Protein AF-A0A1B6E586-F1 (afdb_monomer_lite)

Organism: NCBI:txid38151

Radius of gyration: 20.53 Å; chains: 1; bounding box: 43×57×58 Å

Sequence (237 aa):
MANEKVLSKTLNDVYNQTIALDKKCTKDLVQEYLKVVSEVMDQLKQTNKLFQNIYSGIFFTGSYYDGLRVSEATEFDLDVILKLPVNVDKLKIITQKVYPGYVKINLADEIKWLRQHPRWTEIYREIDYWITPEGYLSEGKLNQWFESILNKSLEKRSQDGFQAKVKLSKSGPAITLKLLSLSPKIDIDLVPVFQFQHPLWPNLPVRQYNNEPKKTWFIVPKKKNDQSRIFWRLAFP

Structure (mmCIF, N/CA/C/O backbone):
data_AF-A0A1B6E586-F1
#
_entry.id   AF-A0A1B6E586-F1
#
loop_
_atom_site.group_PDB
_atom_site.id
_atom_site.type_symbol
_atom_site.label_atom_id
_atom_site.label_alt_id
_atom_site.label_comp_id
_atom_site.label_asym_id
_atom_site.label_entity_id
_atom_site.label_seq_id
_atom_site.pdbx_PDB_ins_code
_atom_site.Cartn_x
_atom_site.Cartn_y
_atom_site.Cartn_z
_atom_site.occupancy
_atom_site.B_iso_or_equiv
_atom_site.auth_seq_id
_atom_site.auth_comp_id
_atom_site.auth_asym_id
_atom_site.auth_atom_id
_atom_site.pdbx_PDB_model_num
ATOM 1 N N . MET A 1 1 ? -8.024 -35.227 30.314 1.00 57.47 1 MET A N 1
ATOM 2 C CA . MET A 1 1 ? -9.412 -34.854 29.952 1.00 57.47 1 MET A CA 1
ATOM 3 C C . MET A 1 1 ? -10.082 -33.917 30.963 1.00 57.47 1 MET A C 1
ATOM 5 O O . MET A 1 1 ? -10.508 -32.850 30.546 1.00 57.47 1 MET A O 1
ATOM 9 N N . ALA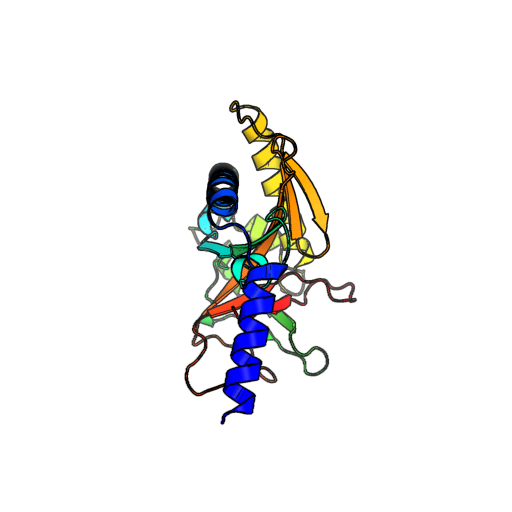 A 1 2 ? -10.167 -34.233 32.266 1.00 59.22 2 ALA A N 1
ATOM 10 C CA . ALA A 1 2 ? -10.803 -33.331 33.249 1.00 59.22 2 ALA A CA 1
ATOM 11 C C . ALA A 1 2 ? -10.059 -31.986 33.429 1.00 59.22 2 ALA A C 1
ATOM 13 O O . ALA A 1 2 ? -10.678 -30.931 33.347 1.00 59.22 2 ALA A O 1
ATOM 14 N N . ASN A 1 3 ? -8.727 -32.014 33.563 1.00 67.50 3 ASN A N 1
ATOM 15 C CA . ASN A 1 3 ? -7.906 -30.802 33.737 1.00 67.50 3 ASN A CA 1
ATOM 16 C C . ASN A 1 3 ? -7.893 -29.874 32.514 1.00 67.50 3 ASN A C 1
ATOM 18 O O . ASN A 1 3 ? -7.775 -28.665 32.661 1.00 67.50 3 ASN A O 1
ATOM 22 N N . GLU A 1 4 ? -8.055 -30.426 31.314 1.00 74.00 4 GLU A N 1
ATOM 23 C CA . GLU A 1 4 ? -8.090 -29.662 30.063 1.00 74.00 4 GLU A CA 1
ATOM 24 C C . GLU A 1 4 ? -9.405 -28.886 29.929 1.00 74.00 4 GLU A C 1
ATOM 26 O O . GLU A 1 4 ? -9.394 -27.694 29.648 1.00 74.00 4 GLU A O 1
ATOM 31 N N . LYS A 1 5 ? -10.539 -29.520 30.266 1.00 76.81 5 LYS A N 1
ATOM 32 C CA . LYS A 1 5 ? -11.840 -28.837 30.338 1.00 76.81 5 LYS A CA 1
ATOM 33 C C . LYS A 1 5 ? -11.860 -27.726 31.384 1.00 76.81 5 LYS A C 1
ATOM 35 O O . LYS A 1 5 ? -12.439 -26.672 31.132 1.00 76.81 5 LYS A O 1
ATOM 40 N N . VAL A 1 6 ? -11.246 -27.959 32.545 1.00 85.00 6 VAL A N 1
ATOM 41 C CA . VAL A 1 6 ? -11.143 -26.948 33.607 1.00 85.00 6 VAL A CA 1
ATOM 42 C C . VAL A 1 6 ? -10.279 -25.779 33.141 1.00 85.00 6 VAL A C 1
ATOM 44 O O . VAL A 1 6 ? -10.714 -24.639 33.251 1.00 85.00 6 VAL A O 1
ATOM 47 N N . LEU A 1 7 ? -9.116 -26.044 32.540 1.00 78.62 7 LEU A N 1
ATOM 48 C CA . LEU A 1 7 ? -8.237 -25.002 32.012 1.00 78.62 7 LEU A CA 1
ATOM 49 C C . LEU A 1 7 ? -8.914 -24.178 30.907 1.00 78.62 7 LEU A C 1
ATOM 51 O O . LEU A 1 7 ? -8.905 -22.953 30.982 1.00 78.62 7 LEU A O 1
ATOM 55 N N . SER A 1 8 ? -9.539 -24.820 29.915 1.00 82.69 8 SER A N 1
ATOM 56 C CA . SER A 1 8 ? -10.247 -24.113 28.839 1.00 82.69 8 SER A CA 1
ATOM 57 C C . SER A 1 8 ? -11.384 -23.246 29.370 1.00 82.69 8 SER A C 1
ATOM 59 O O . SER A 1 8 ? -11.581 -22.134 28.888 1.00 82.69 8 SER A O 1
ATOM 61 N N . LYS A 1 9 ? -12.118 -23.728 30.379 1.00 86.44 9 LYS A N 1
ATOM 62 C CA . LYS A 1 9 ? -13.178 -22.948 31.018 1.00 86.44 9 LYS A CA 1
ATOM 63 C C . LYS A 1 9 ? -12.605 -21.733 31.747 1.00 86.44 9 LYS A C 1
ATOM 65 O O . LYS A 1 9 ? -13.053 -20.624 31.492 1.00 86.44 9 LYS A O 1
ATOM 70 N N . THR A 1 10 ? -11.579 -21.924 32.574 1.00 85.06 10 THR A N 1
ATOM 71 C CA . THR A 1 10 ? -10.929 -20.830 33.308 1.00 85.06 10 THR A CA 1
ATOM 72 C C . THR A 1 10 ? -10.347 -19.779 32.364 1.00 85.06 10 THR A C 1
ATOM 74 O O . THR A 1 10 ? -10.519 -18.588 32.599 1.00 85.06 10 THR A O 1
ATOM 77 N N . LEU A 1 11 ? -9.701 -20.192 31.269 1.00 81.44 11 LEU A N 1
ATOM 78 C CA . LEU A 1 11 ? -9.167 -19.265 30.266 1.00 81.44 11 LEU A CA 1
ATOM 79 C C . LEU A 1 11 ? -10.276 -18.489 29.545 1.00 81.44 11 LEU A C 1
ATOM 81 O O . LEU A 1 11 ? -10.125 -17.290 29.328 1.00 81.44 11 LEU A O 1
ATOM 85 N N . ASN A 1 12 ? -11.400 -19.137 29.224 1.00 80.31 12 ASN A N 1
ATOM 86 C CA . ASN A 1 12 ? -12.559 -18.461 28.638 1.00 80.31 12 ASN A CA 1
ATOM 87 C C . ASN A 1 12 ? -13.220 -17.482 29.612 1.00 80.31 12 ASN A C 1
ATOM 89 O O . ASN A 1 12 ? -13.648 -16.408 29.198 1.00 80.31 12 ASN A O 1
ATOM 93 N N . ASP A 1 13 ? -13.308 -17.831 30.893 1.00 81.00 13 ASP A N 1
ATOM 94 C CA . ASP A 1 13 ? -13.893 -16.961 31.911 1.00 81.00 13 ASP A CA 1
ATOM 95 C C . ASP A 1 13 ? -13.014 -15.720 32.124 1.00 81.00 13 ASP A C 1
ATOM 97 O O . ASP A 1 13 ? -13.528 -14.603 32.118 1.00 81.00 13 ASP A O 1
ATOM 101 N N . VAL A 1 14 ? -11.686 -15.891 32.192 1.00 77.56 14 VAL A N 1
ATOM 102 C CA . VAL A 1 14 ? -10.732 -14.770 32.210 1.00 77.56 14 VAL A CA 1
ATOM 103 C C . VAL A 1 14 ? -10.875 -13.929 30.943 1.00 77.56 14 VAL A C 1
ATOM 105 O O . VAL A 1 14 ? -11.030 -12.719 31.049 1.00 77.56 14 VAL A O 1
ATOM 108 N N . TYR A 1 15 ? -10.912 -14.546 29.758 1.00 73.81 15 TYR A N 1
ATOM 109 C CA . TYR A 1 15 ? -11.106 -13.827 28.497 1.00 73.81 15 TYR A CA 1
ATOM 110 C C . TYR A 1 15 ? -12.385 -12.982 28.512 1.00 73.81 15 TYR A C 1
ATOM 112 O O . TYR A 1 15 ? -12.346 -11.794 28.212 1.00 73.81 15 TYR A O 1
ATOM 120 N N . ASN A 1 16 ? -13.520 -13.547 28.919 1.00 70.81 16 ASN A N 1
ATOM 121 C CA . ASN A 1 16 ? -14.787 -12.817 28.924 1.00 70.81 16 ASN A CA 1
ATOM 122 C C . ASN A 1 16 ? -14.848 -11.706 29.982 1.00 70.81 16 ASN A C 1
ATOM 124 O O . ASN A 1 16 ? -15.552 -10.723 29.776 1.00 70.81 16 ASN A O 1
ATOM 128 N N . GLN A 1 17 ? -14.143 -11.860 31.105 1.00 69.44 17 GLN A N 1
ATOM 129 C CA . GLN A 1 17 ? -14.162 -10.892 32.205 1.00 69.44 17 GLN A CA 1
ATOM 130 C C . GLN A 1 17 ? -13.143 -9.765 32.042 1.00 69.44 17 GLN A C 1
ATOM 132 O O . GLN A 1 17 ? -13.375 -8.670 32.548 1.00 69.44 17 GLN A O 1
ATOM 137 N N . THR A 1 18 ? -12.008 -10.027 31.389 1.00 59.09 18 THR A N 1
ATOM 138 C CA . THR A 1 18 ? -10.880 -9.082 31.346 1.00 59.09 18 THR A CA 1
ATOM 139 C C . THR A 1 18 ? -10.467 -8.668 29.940 1.00 59.09 18 THR A C 1
ATOM 141 O O . THR A 1 18 ? -9.789 -7.654 29.803 1.00 59.09 18 THR A O 1
ATOM 144 N N . ILE A 1 19 ? -10.860 -9.424 28.906 1.00 58.59 19 ILE A N 1
ATOM 145 C CA . ILE A 1 19 ? -10.416 -9.213 27.519 1.00 58.59 19 ILE A CA 1
ATOM 146 C C . ILE A 1 19 ? -11.569 -8.834 26.585 1.00 58.59 19 ILE A C 1
ATOM 148 O O . ILE A 1 19 ? -11.389 -7.997 25.704 1.00 58.59 19 ILE A O 1
ATOM 152 N N . ALA A 1 20 ? -12.746 -9.436 26.748 1.00 61.53 20 ALA A N 1
ATOM 153 C CA . ALA A 1 20 ? -13.855 -9.246 25.826 1.00 61.53 20 ALA A CA 1
ATOM 154 C C . ALA A 1 20 ? -14.416 -7.816 25.894 1.00 61.53 20 ALA A C 1
ATOM 156 O O . ALA A 1 20 ? -14.869 -7.348 26.936 1.00 61.53 20 ALA A O 1
ATOM 157 N N . LEU A 1 21 ? -14.427 -7.139 24.745 1.00 61.06 21 LEU A N 1
ATOM 158 C CA . LEU A 1 21 ? -14.984 -5.795 24.607 1.00 61.06 21 LEU A CA 1
ATOM 159 C C . LEU A 1 21 ? -16.518 -5.804 24.670 1.00 61.06 21 LEU A C 1
ATOM 161 O O . LEU A 1 21 ? -17.169 -6.739 24.188 1.00 61.06 21 LEU A O 1
ATOM 165 N N . ASP A 1 22 ? -17.108 -4.72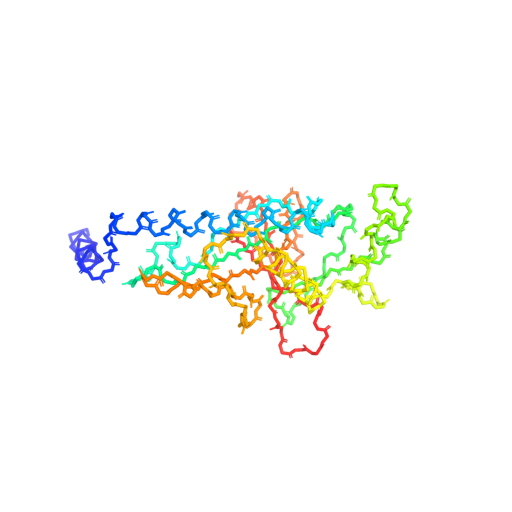2 25.194 1.00 61.66 22 ASP A N 1
ATOM 166 C CA . ASP A 1 22 ? -18.553 -4.489 25.107 1.00 61.66 22 ASP A CA 1
ATOM 167 C C . ASP A 1 22 ? -18.970 -4.403 23.631 1.00 61.66 22 ASP A C 1
ATOM 169 O O . ASP A 1 22 ? -18.648 -3.455 22.904 1.00 61.66 22 ASP A O 1
ATOM 173 N N . LYS A 1 23 ? -19.718 -5.418 23.191 1.00 59.38 23 LYS A N 1
ATOM 174 C CA . LYS A 1 23 ? -20.119 -5.622 21.797 1.00 59.38 23 LYS A CA 1
ATOM 175 C C . LYS A 1 23 ? -20.976 -4.487 21.235 1.00 59.38 23 LYS A C 1
ATOM 177 O O . LYS A 1 23 ? -20.985 -4.311 20.018 1.00 59.38 23 LYS A O 1
ATOM 182 N N . LYS A 1 24 ? -21.714 -3.742 22.068 1.00 57.22 24 LYS A N 1
ATOM 183 C CA . LYS A 1 24 ? -22.625 -2.691 21.587 1.00 57.22 24 LYS A CA 1
ATOM 184 C C . LYS A 1 24 ? -21.882 -1.385 21.317 1.00 57.22 24 LYS A C 1
ATOM 186 O O . LYS A 1 24 ? -21.947 -0.890 20.198 1.00 57.22 24 LYS A O 1
ATOM 191 N N . CYS A 1 25 ? -21.119 -0.890 22.292 1.00 56.75 25 CYS A N 1
ATOM 192 C CA . CYS A 1 25 ? -20.334 0.347 22.160 1.00 56.75 25 CYS A CA 1
ATOM 193 C C . CYS A 1 25 ? -19.291 0.242 21.028 1.00 56.75 25 CYS A C 1
ATOM 195 O O . CYS A 1 25 ? -19.071 1.167 20.251 1.00 56.75 25 CYS A O 1
ATOM 197 N N . THR A 1 26 ? -18.725 -0.955 20.869 1.00 64.25 26 THR A N 1
ATOM 198 C CA . THR A 1 26 ? -17.756 -1.279 19.821 1.00 64.25 26 THR A CA 1
ATOM 199 C C . THR A 1 26 ? -18.350 -1.190 18.408 1.00 64.25 26 THR A C 1
ATOM 201 O O . THR A 1 26 ? -17.663 -0.795 17.470 1.00 64.25 26 THR A O 1
ATOM 204 N N . LYS A 1 27 ? -19.628 -1.541 18.229 1.00 66.50 27 LYS A N 1
ATOM 205 C CA . LYS A 1 27 ? -20.257 -1.609 16.903 1.00 66.50 27 LYS A CA 1
ATOM 206 C C . LYS A 1 27 ? -20.483 -0.227 16.292 1.00 66.50 27 LYS A C 1
ATOM 208 O O . LYS A 1 27 ? -20.206 -0.048 15.108 1.00 66.50 27 LYS A O 1
ATOM 213 N N . ASP A 1 28 ? -20.957 0.726 17.087 1.00 68.56 28 ASP A N 1
ATOM 214 C CA . ASP A 1 28 ? -21.261 2.080 16.609 1.00 68.56 28 ASP A CA 1
ATOM 215 C C . ASP A 1 28 ? -19.967 2.821 16.227 1.00 68.56 28 ASP A C 1
ATOM 217 O O . ASP A 1 28 ? -19.881 3.418 15.153 1.00 68.56 28 ASP A O 1
ATOM 221 N N . LEU A 1 29 ? -18.913 2.665 17.038 1.00 71.00 29 LEU A N 1
ATOM 222 C CA . LEU A 1 29 ? -17.588 3.229 16.766 1.00 71.00 29 LEU A CA 1
ATOM 223 C C . LEU A 1 29 ? -16.964 2.658 15.481 1.00 71.00 29 LEU A C 1
ATOM 225 O O . LEU A 1 29 ? -16.425 3.402 14.664 1.00 71.00 29 LEU A O 1
ATOM 229 N N . VAL A 1 30 ? -17.078 1.340 15.265 1.00 73.75 30 VAL A N 1
ATOM 230 C CA . VAL A 1 30 ? -16.619 0.689 14.026 1.00 73.75 30 VAL A CA 1
ATOM 231 C C . VAL A 1 30 ? -17.379 1.209 12.813 1.00 73.75 30 VAL A C 1
ATOM 233 O O . VAL A 1 30 ? -16.772 1.440 11.772 1.00 73.75 30 VAL A O 1
ATOM 236 N N . GLN A 1 31 ? -18.695 1.405 12.912 1.00 75.06 31 GLN A N 1
ATOM 237 C CA . GLN A 1 31 ? -19.483 1.929 11.794 1.00 75.06 31 GLN A CA 1
ATOM 238 C C . GLN A 1 31 ? -19.062 3.350 11.413 1.00 75.06 31 GLN A C 1
ATOM 240 O O . GLN A 1 31 ? -18.892 3.642 10.227 1.00 75.06 31 GLN A O 1
ATOM 245 N N . GLU A 1 32 ? -18.858 4.217 12.403 1.00 74.38 32 GLU A N 1
ATOM 246 C CA . GLU A 1 32 ? -18.384 5.580 12.175 1.00 74.38 32 GLU A CA 1
ATOM 247 C C . GLU A 1 32 ? -16.988 5.590 11.541 1.00 74.38 32 GLU A C 1
ATOM 249 O O . GLU A 1 32 ? -16.750 6.269 10.541 1.00 74.38 32 GLU A O 1
ATOM 254 N N . TYR A 1 33 ? -16.088 4.752 12.048 1.00 78.75 33 TYR A N 1
ATOM 255 C CA . TYR A 1 33 ? -14.768 4.541 11.472 1.00 78.75 33 TYR A CA 1
ATOM 256 C C . TYR A 1 33 ? -14.831 4.072 10.005 1.00 78.75 33 TYR A C 1
ATOM 258 O O . TYR A 1 33 ? -14.183 4.665 9.138 1.00 78.75 33 TYR A O 1
ATOM 266 N N . LEU A 1 34 ? -15.638 3.050 9.698 1.00 80.12 34 LEU A N 1
ATOM 267 C CA . LEU A 1 34 ? -15.772 2.510 8.341 1.00 80.12 34 LEU A CA 1
ATOM 268 C C . LEU A 1 34 ? -16.291 3.569 7.368 1.00 80.12 34 LEU A C 1
ATOM 270 O O . LEU A 1 34 ? -15.852 3.618 6.217 1.00 80.12 34 LEU A O 1
ATOM 274 N N . LYS A 1 35 ? -17.178 4.451 7.840 1.00 82.31 35 LYS A N 1
ATOM 275 C CA . LYS A 1 35 ? -17.653 5.598 7.068 1.00 82.31 35 LYS A CA 1
ATOM 276 C C . LYS A 1 35 ? -16.508 6.558 6.744 1.00 82.31 35 LYS A C 1
ATOM 278 O O . LYS A 1 35 ? -16.318 6.889 5.575 1.00 82.31 35 LYS A O 1
ATOM 283 N N . VAL A 1 36 ? -15.704 6.948 7.739 1.00 81.88 36 VAL A N 1
ATOM 284 C CA . VAL A 1 36 ? -14.551 7.840 7.521 1.00 81.88 36 VAL A CA 1
ATOM 285 C C . VAL A 1 36 ? -13.559 7.229 6.533 1.00 81.88 36 VAL A C 1
ATOM 287 O O . VAL A 1 36 ? -13.082 7.924 5.637 1.00 81.88 36 VAL A O 1
ATOM 290 N N . VAL A 1 37 ? -13.262 5.938 6.677 1.00 86.50 37 VAL A N 1
ATOM 291 C CA . VAL A 1 37 ? -12.371 5.206 5.773 1.00 86.50 37 VAL A CA 1
ATOM 292 C C . VAL A 1 37 ? -12.924 5.195 4.349 1.00 86.50 37 VAL A C 1
ATOM 294 O O . VAL A 1 37 ? -12.189 5.526 3.420 1.00 86.50 37 VAL A O 1
ATOM 297 N N . SER A 1 38 ? -14.208 4.865 4.169 1.00 87.81 38 SER A N 1
ATOM 298 C CA . SER A 1 38 ? -14.852 4.851 2.850 1.00 87.81 38 SER A CA 1
ATOM 299 C C . SER A 1 38 ? -14.741 6.207 2.163 1.00 87.81 38 SER A C 1
ATOM 301 O O . SER A 1 38 ? -14.289 6.286 1.025 1.00 87.81 38 SER A O 1
ATOM 303 N N . GLU A 1 39 ? -15.074 7.282 2.872 1.00 86.75 39 GLU A N 1
ATOM 304 C CA . GLU A 1 39 ? -15.012 8.639 2.334 1.00 86.75 39 GLU A CA 1
ATOM 305 C C . GLU A 1 39 ? -13.583 9.068 1.979 1.00 86.75 39 GLU A C 1
ATOM 307 O O . GLU A 1 39 ? -13.374 9.708 0.949 1.00 86.75 39 GLU A O 1
ATOM 312 N N . VAL A 1 40 ? -12.579 8.701 2.788 1.00 88.31 40 VAL A N 1
ATOM 313 C CA . VAL A 1 40 ? -11.168 8.960 2.453 1.00 88.31 40 VAL A CA 1
ATOM 314 C C . VAL A 1 40 ? -10.773 8.217 1.178 1.00 88.31 40 VAL A C 1
ATOM 316 O O . VAL A 1 40 ? -10.152 8.813 0.298 1.00 88.31 40 VAL A O 1
ATOM 319 N N . MET A 1 41 ? -11.153 6.944 1.039 1.00 93.19 41 MET A N 1
ATOM 320 C CA . MET A 1 41 ? -10.861 6.176 -0.175 1.00 93.19 41 MET A CA 1
ATOM 321 C C . MET A 1 41 ? -11.576 6.737 -1.400 1.00 93.19 41 MET A C 1
ATOM 323 O O . MET A 1 41 ? -10.988 6.785 -2.480 1.00 93.19 41 MET A O 1
ATOM 327 N N . ASP A 1 42 ? -12.823 7.176 -1.261 1.00 91.62 42 ASP A N 1
ATOM 328 C CA . ASP A 1 42 ? -13.575 7.763 -2.366 1.00 91.62 42 ASP A CA 1
ATOM 329 C C . ASP A 1 42 ? -12.979 9.105 -2.790 1.00 91.62 42 ASP A C 1
ATOM 331 O O . ASP A 1 42 ? -12.786 9.336 -3.986 1.00 91.62 42 ASP A O 1
ATOM 335 N N . GLN A 1 43 ? -12.546 9.930 -1.836 1.00 90.19 43 GLN A N 1
ATOM 336 C CA . GLN A 1 43 ? -11.820 11.157 -2.141 1.00 90.19 43 GLN A CA 1
ATOM 337 C C . G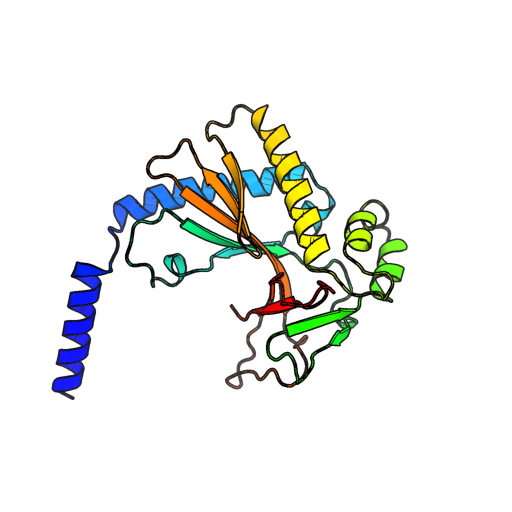LN A 1 43 ? -10.477 10.879 -2.826 1.00 90.19 43 GLN A C 1
ATOM 339 O O . GLN A 1 43 ? -10.106 11.565 -3.780 1.00 90.19 43 GLN A O 1
ATOM 344 N N . LEU A 1 44 ? -9.737 9.853 -2.401 1.00 93.12 44 LEU A N 1
ATOM 345 C CA . LEU A 1 44 ? -8.504 9.445 -3.079 1.00 93.12 44 LEU A CA 1
ATOM 346 C C . LEU A 1 44 ? -8.767 9.030 -4.533 1.00 93.12 44 LEU A C 1
ATOM 348 O O . LEU A 1 44 ? -8.055 9.475 -5.433 1.00 93.12 44 LEU A O 1
ATOM 352 N N . LYS A 1 45 ? -9.817 8.238 -4.788 1.00 95.00 45 LYS A N 1
ATOM 353 C CA . LYS A 1 45 ? -10.211 7.835 -6.151 1.00 95.00 45 LYS A CA 1
ATOM 354 C C . LYS A 1 45 ? -10.606 9.033 -7.015 1.00 95.00 45 LYS A C 1
ATOM 356 O O . LYS A 1 45 ? -10.281 9.057 -8.195 1.00 95.00 45 LYS A O 1
ATOM 361 N N . GLN A 1 46 ? -11.296 10.020 -6.446 1.00 92.25 46 GLN A N 1
ATOM 362 C CA . GLN A 1 46 ? -11.698 11.228 -7.173 1.00 92.25 46 GLN A CA 1
ATOM 363 C C . GLN A 1 46 ? -10.512 12.153 -7.471 1.00 92.25 46 GLN A C 1
ATOM 365 O O . GLN A 1 46 ? -10.484 12.826 -8.499 1.00 92.25 46 GLN A O 1
ATOM 370 N N . THR A 1 47 ? -9.522 12.201 -6.579 1.00 90.94 47 THR A N 1
ATOM 371 C CA . THR A 1 47 ? -8.407 13.152 -6.686 1.00 90.94 47 THR A CA 1
ATOM 372 C C . THR A 1 47 ? -7.179 12.600 -7.402 1.00 90.94 47 THR A C 1
ATOM 374 O O . THR A 1 47 ? -6.392 13.398 -7.917 1.00 90.94 47 THR A O 1
ATOM 377 N N . ASN A 1 48 ? -7.006 11.276 -7.481 1.00 94.62 48 ASN A N 1
ATOM 378 C CA . ASN A 1 48 ? -5.871 10.649 -8.152 1.00 94.62 48 ASN A CA 1
ATOM 379 C C . ASN A 1 48 ? -6.305 9.499 -9.086 1.00 94.62 48 ASN A C 1
ATOM 381 O O . ASN A 1 48 ? -6.717 8.421 -8.652 1.00 94.62 48 ASN A O 1
ATOM 385 N N . LYS A 1 49 ? -6.143 9.723 -10.399 1.00 94.81 49 LYS A N 1
ATOM 386 C CA . LYS A 1 49 ? -6.515 8.777 -11.467 1.00 94.81 49 LYS A CA 1
ATOM 387 C C . LYS A 1 49 ? -5.725 7.466 -11.392 1.00 94.81 49 LYS A C 1
ATOM 389 O O . LYS A 1 49 ? -6.275 6.416 -11.725 1.00 94.81 49 LYS A O 1
ATOM 394 N N . LEU A 1 50 ? -4.459 7.489 -10.960 1.00 95.38 50 LEU A N 1
ATOM 395 C CA . LEU A 1 50 ? -3.687 6.257 -10.788 1.00 95.38 50 LEU A CA 1
ATOM 396 C C . LEU A 1 50 ? -4.264 5.405 -9.652 1.00 95.38 50 LEU A C 1
ATOM 398 O O . LEU A 1 50 ? -4.573 4.239 -9.883 1.00 95.38 50 LEU A O 1
ATOM 402 N N . PHE A 1 51 ? -4.473 5.989 -8.471 1.00 96.88 51 PHE A N 1
ATOM 403 C CA . PHE A 1 51 ? -5.061 5.326 -7.309 1.00 96.88 51 PHE A CA 1
ATOM 404 C C . PHE A 1 51 ? -6.415 4.708 -7.654 1.00 96.88 51 PHE A C 1
ATOM 406 O O . PHE A 1 51 ? -6.619 3.526 -7.399 1.00 96.88 51 PHE A O 1
ATOM 413 N N . GLN A 1 52 ? -7.297 5.454 -8.330 1.00 96.12 52 GLN A N 1
ATOM 414 C CA . GLN A 1 52 ? -8.582 4.937 -8.812 1.00 96.12 52 GLN A CA 1
ATOM 415 C C . GLN A 1 52 ? -8.440 3.653 -9.644 1.00 96.12 52 GLN A C 1
ATOM 417 O O . GLN A 1 52 ? -9.267 2.752 -9.536 1.00 96.12 52 GLN A O 1
ATOM 422 N N . ASN A 1 53 ? -7.405 3.572 -10.481 1.00 94.94 53 ASN A N 1
ATOM 423 C CA . ASN A 1 53 ? -7.192 2.445 -11.381 1.00 94.94 53 ASN A CA 1
ATOM 424 C C . ASN A 1 53 ? -6.570 1.217 -10.706 1.00 94.94 53 ASN A C 1
ATOM 426 O O . ASN A 1 53 ? -6.778 0.104 -11.190 1.00 94.94 53 ASN A O 1
ATOM 430 N N . ILE A 1 54 ? -5.776 1.409 -9.650 1.00 95.56 54 ILE A N 1
ATOM 431 C CA . ILE A 1 54 ? -5.006 0.326 -9.018 1.00 95.56 54 ILE A CA 1
ATOM 432 C C . ILE A 1 54 ? -5.563 -0.107 -7.663 1.00 95.56 54 ILE A C 1
ATOM 434 O O . ILE A 1 54 ? -5.219 -1.189 -7.191 1.00 95.56 54 ILE A O 1
ATOM 438 N N . TYR A 1 55 ? -6.396 0.715 -7.026 1.00 97.38 55 TYR A N 1
ATOM 439 C CA . TYR A 1 55 ? -7.038 0.386 -5.761 1.00 97.38 55 TYR A CA 1
ATOM 440 C C . TYR A 1 55 ? -7.958 -0.826 -5.927 1.00 97.38 55 TYR A C 1
ATOM 442 O O . TYR A 1 55 ? -8.791 -0.876 -6.832 1.00 97.38 55 TYR A O 1
ATOM 450 N N . SER A 1 56 ? -7.816 -1.809 -5.039 1.00 95.88 56 SER A N 1
ATOM 451 C CA . SER A 1 56 ? -8.567 -3.066 -5.091 1.00 95.88 56 SER A CA 1
ATOM 452 C C . SER A 1 56 ? -9.316 -3.391 -3.799 1.00 95.88 56 SER A C 1
ATOM 454 O O . SER A 1 56 ? -9.983 -4.425 -3.753 1.00 95.88 56 SER A O 1
ATOM 456 N N . GLY A 1 57 ? -9.226 -2.546 -2.772 1.00 94.81 57 GLY A N 1
ATOM 457 C CA . GLY A 1 57 ? -9.949 -2.727 -1.518 1.00 94.81 57 GLY A CA 1
ATOM 458 C C . GLY A 1 57 ? -9.108 -2.411 -0.291 1.00 94.81 57 GLY A C 1
ATOM 459 O O . GLY A 1 57 ? -8.004 -1.876 -0.384 1.00 94.81 57 GLY A O 1
ATOM 460 N N . ILE A 1 58 ? -9.655 -2.776 0.862 1.00 92.00 58 ILE A N 1
ATOM 461 C CA . ILE A 1 58 ? -9.004 -2.673 2.164 1.00 92.00 58 ILE A CA 1
ATOM 462 C C . ILE A 1 58 ? -8.982 -4.060 2.782 1.00 92.00 58 ILE A C 1
ATOM 464 O O . ILE A 1 58 ? -9.964 -4.800 2.687 1.00 92.00 58 ILE A O 1
ATOM 468 N N . PHE A 1 59 ? -7.871 -4.390 3.422 1.00 90.06 59 PHE A N 1
ATOM 469 C CA . PHE A 1 59 ? -7.771 -5.531 4.306 1.00 90.06 59 PHE A CA 1
ATOM 470 C C . PHE A 1 59 ? -7.602 -5.032 5.738 1.00 90.06 59 PHE A C 1
ATOM 472 O O . PHE A 1 59 ? -6.688 -4.268 6.048 1.00 90.06 59 PHE A O 1
ATOM 479 N N . PHE A 1 60 ? -8.532 -5.438 6.593 1.00 84.88 60 PHE A N 1
ATOM 480 C CA . PHE A 1 60 ? -8.503 -5.118 8.009 1.00 84.88 60 PHE A CA 1
ATOM 481 C C . PHE A 1 60 ? -7.479 -6.019 8.688 1.00 84.88 60 PHE A C 1
ATOM 483 O O . PHE A 1 60 ? -7.566 -7.240 8.587 1.00 84.88 60 PHE A O 1
ATOM 490 N N . THR A 1 61 ? -6.496 -5.409 9.336 1.00 78.62 61 THR A N 1
ATOM 491 C CA . THR A 1 61 ? -5.396 -6.107 10.001 1.00 78.62 61 THR A CA 1
ATOM 492 C C . THR A 1 61 ? -5.341 -5.685 11.468 1.00 78.62 61 THR A C 1
ATOM 494 O O . THR A 1 61 ? -6.074 -4.804 11.921 1.00 78.62 61 THR A O 1
ATOM 497 N N . GLY A 1 62 ? -4.468 -6.334 12.228 1.00 69.25 62 GLY A N 1
ATOM 498 C CA . GLY A 1 62 ? -4.153 -5.946 13.587 1.00 69.25 62 GLY A CA 1
ATOM 499 C C . GLY A 1 62 ? -5.083 -6.561 14.623 1.00 69.25 62 GLY A C 1
ATOM 500 O O . GLY A 1 62 ? -6.143 -7.124 14.345 1.00 69.25 62 GLY A O 1
ATOM 501 N N . SER A 1 63 ? -4.649 -6.408 15.873 1.00 62.44 63 SER A N 1
ATOM 502 C CA . SER A 1 63 ? -5.213 -7.106 17.030 1.00 62.44 63 SER A CA 1
ATOM 503 C C . SER A 1 63 ? -6.719 -6.915 17.209 1.00 62.44 63 SER A C 1
ATOM 505 O O . SER A 1 63 ? -7.378 -7.801 17.745 1.00 62.44 63 SER A O 1
ATOM 507 N N . TYR A 1 64 ? -7.275 -5.781 16.773 1.00 60.94 64 TYR A N 1
ATOM 508 C CA . TYR A 1 64 ? -8.705 -5.519 16.889 1.00 60.94 64 TYR A CA 1
ATOM 509 C C . TYR A 1 64 ? -9.533 -6.490 16.035 1.00 60.94 64 TYR A C 1
ATOM 511 O O . TYR A 1 64 ? -10.436 -7.148 16.549 1.00 60.94 64 TYR A O 1
ATOM 519 N N . TYR A 1 65 ? -9.189 -6.632 14.754 1.00 57.47 65 TYR A N 1
ATOM 520 C CA . TYR A 1 65 ? -9.900 -7.522 13.833 1.00 57.47 65 TYR A CA 1
ATOM 521 C C . TYR A 1 65 ? -9.533 -8.991 14.027 1.00 57.47 65 TYR A C 1
ATOM 523 O O . TYR A 1 65 ? -10.373 -9.861 13.807 1.00 57.47 65 TYR A O 1
ATOM 531 N N . ASP A 1 66 ? -8.331 -9.259 14.539 1.00 55.34 66 ASP A N 1
ATOM 532 C CA . ASP A 1 66 ? -7.915 -10.603 14.942 1.00 55.34 66 ASP A CA 1
ATOM 533 C C . ASP A 1 66 ? -8.605 -11.072 16.245 1.00 55.34 66 ASP A C 1
ATOM 535 O O . ASP A 1 66 ? -8.408 -12.206 16.680 1.00 55.34 66 ASP A O 1
ATOM 539 N N . GLY A 1 67 ? -9.405 -10.213 16.898 1.00 55.59 67 GLY A N 1
ATOM 540 C CA . GLY A 1 67 ? -10.073 -10.513 18.173 1.00 55.59 67 GLY A CA 1
ATOM 541 C C . GLY A 1 67 ? -9.113 -10.632 19.365 1.00 55.59 67 GLY A C 1
ATOM 542 O O . GLY A 1 67 ? -9.477 -11.180 20.407 1.00 55.59 67 GLY A O 1
ATOM 543 N N . LEU A 1 68 ? -7.884 -10.135 19.200 1.00 51.16 68 LEU A N 1
ATOM 544 C CA . LEU A 1 68 ? -6.769 -10.209 20.146 1.00 51.16 68 LEU A CA 1
ATOM 545 C C . LEU A 1 68 ? -6.617 -8.942 21.005 1.00 51.16 68 LEU A C 1
ATOM 547 O O . LEU A 1 68 ? -5.775 -8.911 21.902 1.00 51.16 68 LEU A O 1
ATOM 551 N N . ARG A 1 69 ? -7.381 -7.878 20.726 1.00 55.31 69 ARG A N 1
ATOM 552 C CA . ARG A 1 69 ? -7.282 -6.602 21.447 1.00 55.31 69 ARG A CA 1
ATOM 553 C C . ARG A 1 69 ? -8.108 -6.627 22.736 1.00 55.31 69 ARG A C 1
ATOM 555 O O . ARG A 1 69 ? -9.275 -6.997 22.726 1.00 55.31 69 ARG A O 1
ATOM 562 N N . VAL A 1 70 ? -7.465 -6.202 23.824 1.00 50.72 70 VAL A N 1
ATOM 563 C CA . VAL A 1 70 ? -7.933 -6.265 25.226 1.00 50.72 70 VAL A CA 1
ATOM 564 C C . VAL A 1 70 ? -8.489 -4.904 25.709 1.00 50.72 70 VAL A C 1
ATOM 566 O O . VAL A 1 70 ? -8.974 -4.784 26.827 1.00 50.72 70 VAL A O 1
ATOM 569 N N . SER A 1 71 ? -8.411 -3.848 24.888 1.00 52.50 71 SER A N 1
ATOM 570 C CA . SER A 1 71 ? -8.729 -2.454 25.254 1.00 52.50 71 SER A CA 1
ATOM 571 C C . SER A 1 71 ? -9.631 -1.759 24.225 1.00 52.50 71 SER A C 1
ATOM 573 O O . SER A 1 71 ? -9.868 -2.304 23.148 1.00 52.50 71 SER A O 1
ATOM 575 N N . GLU A 1 72 ? -10.082 -0.534 24.533 1.00 62.53 72 GLU A N 1
ATOM 576 C CA . GLU A 1 72 ? -10.928 0.303 23.664 1.00 62.53 72 GLU A CA 1
ATOM 577 C C . GLU A 1 72 ? -10.463 0.340 22.194 1.00 62.53 72 GLU A C 1
ATOM 579 O O . GLU A 1 72 ? -9.266 0.370 21.896 1.00 62.53 72 GLU A O 1
ATOM 584 N N . ALA A 1 73 ? -11.429 0.363 21.270 1.00 65.88 73 ALA A N 1
ATOM 585 C CA . ALA A 1 73 ? -11.223 0.356 19.821 1.00 65.88 73 ALA A CA 1
ATOM 586 C C . ALA A 1 73 ? -10.815 1.743 19.284 1.00 65.88 73 ALA A C 1
ATOM 588 O O . ALA A 1 73 ? -11.506 2.347 18.469 1.00 65.88 73 ALA A O 1
ATOM 589 N N . THR A 1 74 ? -9.701 2.272 19.785 1.00 74.94 74 THR A N 1
ATOM 590 C CA . THR A 1 74 ? -9.193 3.615 19.456 1.00 74.94 74 THR A CA 1
ATOM 591 C C . THR A 1 74 ? -8.112 3.615 18.380 1.00 74.94 74 THR A C 1
ATOM 593 O O . THR A 1 74 ? -7.677 4.681 17.957 1.00 74.94 74 THR A O 1
ATOM 596 N N . GLU A 1 75 ? -7.694 2.445 17.895 1.00 80.38 75 GLU A N 1
ATOM 597 C CA . GLU A 1 75 ? -6.713 2.313 16.818 1.00 80.38 75 GLU A CA 1
ATOM 598 C C . GLU A 1 75 ? -7.117 1.187 15.861 1.00 80.38 75 GLU A C 1
ATOM 600 O O . GLU A 1 75 ? -7.528 0.102 16.290 1.00 80.38 75 GLU A O 1
ATOM 605 N N . PHE A 1 76 ? -6.989 1.447 14.562 1.00 83.44 76 PHE A N 1
ATOM 606 C CA . PHE A 1 76 ? -7.337 0.502 13.508 1.00 83.44 76 PHE A CA 1
ATOM 607 C C . PHE A 1 76 ? -6.227 0.416 12.465 1.00 83.44 76 PHE A C 1
ATOM 609 O O . PHE A 1 76 ? -5.927 1.407 11.803 1.00 83.44 76 PHE A O 1
ATOM 616 N N . ASP A 1 77 ? -5.685 -0.782 12.268 1.00 87.25 77 ASP A N 1
ATOM 617 C CA . ASP A 1 77 ? -4.675 -1.055 11.252 1.00 87.25 77 ASP A CA 1
ATOM 618 C C . ASP A 1 77 ? -5.333 -1.511 9.940 1.00 87.25 77 ASP A C 1
ATOM 620 O O . ASP A 1 77 ? -6.124 -2.459 9.907 1.00 87.25 77 ASP A O 1
ATOM 624 N N . LEU A 1 78 ? -4.991 -0.850 8.835 1.00 91.31 78 LEU A N 1
ATOM 625 C CA . LEU A 1 78 ? -5.529 -1.125 7.509 1.00 91.31 78 LEU A CA 1
ATOM 626 C C . LEU A 1 78 ? -4.441 -1.267 6.456 1.00 91.31 78 LEU A C 1
ATOM 628 O O . LEU A 1 78 ? -3.683 -0.335 6.181 1.00 91.31 78 LEU A O 1
ATOM 632 N N . ASP A 1 79 ? -4.494 -2.382 5.741 1.00 95.31 79 ASP A N 1
ATOM 633 C CA . ASP A 1 79 ? -3.788 -2.537 4.481 1.00 95.31 79 ASP A CA 1
ATOM 634 C C . ASP A 1 79 ? -4.670 -1.995 3.345 1.00 95.31 79 ASP A C 1
ATOM 636 O O . ASP A 1 79 ? -5.757 -2.505 3.056 1.00 95.31 79 ASP A O 1
ATOM 640 N N . VAL A 1 80 ? -4.200 -0.945 2.676 1.00 97.00 80 VAL A N 1
ATOM 641 C CA . VAL A 1 80 ? -4.816 -0.387 1.468 1.00 97.00 80 VAL A CA 1
ATOM 642 C C . VAL A 1 80 ? -4.294 -1.178 0.276 1.00 97.00 80 VAL A C 1
ATOM 644 O O . VAL A 1 80 ? -3.140 -1.027 -0.131 1.00 97.00 80 VAL A O 1
ATOM 647 N N . ILE A 1 81 ? -5.140 -2.047 -0.277 1.00 97.62 81 ILE A N 1
ATOM 648 C CA . ILE A 1 81 ? -4.734 -2.999 -1.307 1.00 97.62 81 ILE A CA 1
ATOM 649 C C . ILE A 1 81 ? -4.649 -2.305 -2.664 1.00 97.62 81 ILE A C 1
ATOM 651 O O . ILE A 1 81 ? -5.650 -1.836 -3.214 1.00 97.62 81 ILE A O 1
ATOM 655 N N . LEU A 1 82 ? -3.458 -2.342 -3.250 1.00 97.44 82 LEU A N 1
ATOM 656 C CA . LEU A 1 82 ? -3.168 -1.903 -4.606 1.00 97.44 82 LEU A CA 1
ATOM 657 C C . LEU A 1 82 ? -2.812 -3.108 -5.492 1.00 97.44 82 LEU A C 1
ATOM 659 O O . LEU A 1 82 ? -2.241 -4.106 -5.042 1.00 97.44 82 LEU A O 1
ATOM 663 N N . LYS A 1 83 ? -3.107 -3.004 -6.787 1.00 95.00 83 LYS A N 1
ATOM 664 C CA . LYS A 1 83 ? -2.667 -3.948 -7.820 1.00 95.00 83 LYS A CA 1
ATOM 665 C C . LYS A 1 83 ? -1.663 -3.269 -8.736 1.00 95.00 83 LYS A C 1
ATOM 667 O O . LYS A 1 83 ? -1.972 -2.243 -9.336 1.00 95.00 83 LYS A O 1
ATOM 672 N N . LEU A 1 84 ? -0.471 -3.848 -8.874 1.00 92.56 84 LEU A N 1
ATOM 673 C CA . LEU A 1 84 ? 0.484 -3.358 -9.865 1.00 92.56 84 LEU A CA 1
ATOM 674 C C . LEU A 1 84 ? -0.139 -3.495 -11.265 1.00 92.56 84 LEU A C 1
ATOM 676 O O . LEU A 1 84 ? -0.569 -4.593 -11.623 1.00 92.56 84 LEU A O 1
ATOM 680 N N . PRO A 1 85 ? -0.179 -2.426 -12.075 1.00 90.25 85 PRO A N 1
ATOM 681 C CA . PRO A 1 85 ? -0.800 -2.452 -13.398 1.00 90.25 85 PRO A CA 1
ATOM 682 C C . PRO A 1 85 ? 0.140 -3.044 -14.458 1.00 90.25 85 PRO A C 1
ATOM 684 O O . PRO A 1 85 ? 0.335 -2.490 -15.532 1.00 90.25 85 PRO A O 1
ATOM 687 N N . VAL A 1 86 ? 0.761 -4.172 -14.144 1.00 88.12 86 VAL A N 1
ATOM 688 C CA . VAL A 1 86 ? 1.776 -4.842 -14.962 1.00 88.12 86 VAL A CA 1
ATOM 689 C C . VAL A 1 86 ? 1.354 -6.278 -15.221 1.00 88.12 86 VAL A C 1
ATOM 691 O O . VAL A 1 86 ? 0.485 -6.816 -14.534 1.00 88.12 86 VAL A O 1
ATOM 694 N N . ASN A 1 87 ? 1.981 -6.921 -16.203 1.00 85.19 87 ASN A N 1
ATOM 695 C CA . ASN A 1 87 ? 1.805 -8.353 -16.376 1.00 85.19 87 ASN A CA 1
ATOM 696 C C . ASN A 1 87 ? 2.498 -9.087 -15.215 1.00 85.19 87 ASN A C 1
ATOM 698 O O . ASN A 1 87 ? 3.725 -9.191 -15.182 1.00 85.19 87 ASN A O 1
ATOM 702 N N . VAL A 1 88 ? 1.697 -9.575 -14.267 1.00 82.44 88 VAL A N 1
ATOM 703 C CA . VAL A 1 88 ? 2.177 -10.247 -13.055 1.00 82.44 88 VAL A CA 1
ATOM 704 C C . VAL A 1 88 ? 2.971 -11.521 -13.348 1.00 82.44 88 VAL A C 1
ATOM 706 O O . VAL A 1 88 ? 3.896 -11.827 -12.603 1.00 82.44 88 VAL A O 1
ATOM 709 N N . ASP A 1 89 ? 2.699 -12.201 -14.465 1.00 81.25 89 ASP A N 1
ATOM 710 C CA . ASP A 1 89 ? 3.395 -13.434 -14.860 1.00 81.25 89 ASP A CA 1
ATOM 711 C C . ASP A 1 89 ? 4.835 -13.173 -15.322 1.00 81.25 89 ASP A C 1
ATOM 713 O O . ASP A 1 89 ? 5.666 -14.078 -15.349 1.00 81.25 89 ASP A O 1
ATOM 717 N N . LYS A 1 90 ? 5.146 -11.923 -15.684 1.00 83.88 90 LYS A N 1
ATOM 718 C CA . LYS A 1 90 ? 6.491 -11.496 -16.097 1.00 83.88 90 LYS A CA 1
ATOM 719 C C . LYS A 1 90 ? 7.310 -10.915 -14.947 1.00 83.88 90 LYS A C 1
ATOM 721 O O . LYS A 1 90 ? 8.495 -10.630 -15.120 1.00 83.88 90 LYS A O 1
ATOM 726 N N . LEU A 1 91 ? 6.705 -10.759 -13.768 1.00 88.06 91 LEU A N 1
ATOM 727 C CA . LEU A 1 91 ? 7.353 -10.116 -12.636 1.00 88.06 91 LEU A CA 1
ATOM 728 C C . LEU A 1 91 ? 8.534 -10.920 -12.108 1.00 88.06 91 LEU A C 1
ATOM 730 O O . LEU A 1 91 ? 8.422 -12.071 -11.688 1.00 88.06 91 LEU A O 1
ATOM 734 N N . LYS A 1 92 ? 9.675 -10.241 -12.012 1.00 90.81 92 LYS A N 1
ATOM 735 C CA . LYS A 1 92 ? 10.883 -10.779 -11.391 1.00 90.81 92 LYS A CA 1
ATOM 736 C C . LYS A 1 92 ? 10.843 -10.514 -9.886 1.00 90.81 92 LYS A C 1
ATOM 738 O O . LYS A 1 92 ? 11.289 -9.462 -9.420 1.00 90.81 92 LYS A O 1
ATOM 743 N N . ILE A 1 93 ? 10.313 -11.478 -9.130 1.00 91.88 93 ILE A N 1
ATOM 744 C CA . ILE A 1 93 ? 10.321 -11.477 -7.658 1.00 91.88 93 ILE A CA 1
ATOM 745 C C . ILE A 1 93 ? 11.595 -12.163 -7.158 1.00 91.88 93 ILE A C 1
ATOM 747 O O . ILE A 1 93 ? 11.813 -13.360 -7.358 1.00 91.88 93 ILE A O 1
ATOM 751 N N . ILE A 1 94 ? 12.441 -11.392 -6.482 1.00 91.88 94 ILE A N 1
ATOM 752 C CA . ILE A 1 94 ? 13.773 -11.818 -6.057 1.00 91.88 94 ILE A CA 1
ATOM 753 C C . ILE A 1 94 ? 13.802 -11.946 -4.535 1.00 91.88 94 ILE A C 1
ATOM 755 O O . ILE A 1 94 ? 13.641 -10.958 -3.817 1.00 91.88 94 ILE A O 1
ATOM 759 N N . THR A 1 95 ? 14.062 -13.156 -4.045 1.00 89.56 95 THR A N 1
ATOM 760 C CA . THR A 1 95 ? 14.329 -13.460 -2.633 1.00 89.56 95 THR A CA 1
ATOM 761 C C . THR A 1 95 ? 15.830 -13.566 -2.376 1.00 89.56 95 THR A C 1
ATOM 763 O O . THR A 1 95 ? 16.623 -13.836 -3.279 1.00 89.56 95 THR A O 1
ATOM 766 N N . GLN A 1 96 ? 16.251 -13.354 -1.128 1.00 83.94 96 GLN A N 1
ATOM 767 C CA . GLN A 1 96 ? 17.643 -13.535 -0.712 1.00 83.94 96 GLN A CA 1
ATOM 768 C C . GLN A 1 96 ? 17.692 -14.287 0.616 1.00 83.94 96 GLN A C 1
ATOM 770 O O . GLN A 1 96 ? 16.996 -13.920 1.560 1.00 83.94 96 GLN A O 1
ATOM 775 N N . LYS A 1 97 ? 18.550 -15.313 0.718 1.00 82.38 97 LYS A N 1
ATOM 776 C CA . LYS A 1 97 ? 18.690 -16.127 1.944 1.00 82.38 97 LYS A CA 1
ATOM 777 C C . LYS A 1 97 ? 19.032 -15.292 3.180 1.00 82.38 97 LYS A C 1
ATOM 779 O O . LYS A 1 97 ? 18.551 -15.594 4.262 1.00 82.38 97 LYS A O 1
ATOM 784 N N . VAL A 1 98 ? 19.839 -14.244 3.007 1.00 84.19 98 VAL A N 1
ATOM 785 C CA . VAL A 1 98 ? 20.276 -13.351 4.094 1.00 84.19 98 VAL A CA 1
ATOM 786 C C . VAL A 1 98 ? 19.115 -12.506 4.633 1.00 84.19 98 VAL A C 1
ATOM 788 O O . VAL A 1 98 ? 19.150 -12.074 5.782 1.00 84.19 98 VAL A O 1
ATOM 791 N N . TYR A 1 99 ? 18.064 -12.293 3.833 1.00 85.12 99 TYR A N 1
ATOM 792 C CA . TYR A 1 99 ? 16.902 -11.479 4.188 1.00 85.12 99 TYR A CA 1
ATOM 793 C C . TYR A 1 99 ? 15.609 -12.297 4.080 1.00 85.12 99 TYR A C 1
ATOM 795 O O . TYR A 1 99 ? 14.766 -12.021 3.221 1.00 85.12 99 TYR A O 1
ATOM 803 N N . PRO A 1 100 ? 15.438 -13.312 4.948 1.00 85.31 100 PRO A N 1
ATOM 804 C CA . PRO A 1 100 ? 14.217 -14.100 4.965 1.00 85.31 100 PRO A CA 1
ATOM 805 C C . PRO A 1 100 ? 13.017 -13.193 5.263 1.00 85.31 100 PRO A C 1
ATOM 807 O O . PRO A 1 100 ? 13.109 -12.247 6.045 1.00 85.31 100 PRO A O 1
ATOM 810 N N . GLY A 1 101 ? 11.891 -13.466 4.605 1.00 88.69 101 GLY A N 1
ATOM 811 C CA . GLY A 1 101 ? 10.677 -12.659 4.741 1.00 88.69 101 GLY A CA 1
ATOM 812 C C . GLY A 1 101 ? 10.687 -11.339 3.961 1.00 88.69 101 GLY A C 1
ATOM 813 O O . GLY A 1 101 ? 9.724 -10.585 4.079 1.00 88.69 101 GLY A O 1
ATOM 814 N N . TYR A 1 102 ? 11.722 -11.057 3.161 1.00 92.19 102 TYR A N 1
ATOM 815 C CA . TYR A 1 102 ? 11.770 -9.892 2.273 1.00 92.19 102 TYR A CA 1
ATOM 816 C C . TYR A 1 102 ? 11.980 -10.287 0.809 1.00 92.19 102 TYR A C 1
ATOM 818 O O . TYR A 1 102 ? 12.638 -11.283 0.499 1.00 92.19 102 TYR A O 1
ATOM 826 N N . VAL A 1 103 ? 11.452 -9.459 -0.091 1.00 93.62 103 VAL A N 1
ATOM 827 C CA . VAL A 1 103 ? 11.607 -9.579 -1.545 1.00 93.62 103 VAL A CA 1
ATOM 828 C C . VAL A 1 103 ? 12.002 -8.252 -2.179 1.00 93.62 103 VAL A C 1
ATOM 830 O O . VAL A 1 103 ? 11.734 -7.183 -1.632 1.00 93.62 103 VAL A O 1
ATOM 833 N N . LYS A 1 104 ? 12.605 -8.322 -3.364 1.00 94.19 104 LYS A N 1
ATOM 834 C CA . LYS A 1 104 ? 12.715 -7.204 -4.306 1.00 94.19 104 LYS A CA 1
ATOM 835 C C . LYS A 1 104 ? 11.875 -7.514 -5.535 1.00 94.19 104 LYS A C 1
ATOM 837 O O . LYS A 1 104 ? 11.818 -8.667 -5.958 1.00 94.19 104 LYS A O 1
ATOM 842 N N . ILE A 1 105 ? 11.287 -6.487 -6.132 1.00 94.62 105 ILE A N 1
ATOM 843 C CA . ILE A 1 105 ? 10.556 -6.613 -7.395 1.00 94.62 105 ILE A CA 1
ATOM 844 C C . ILE A 1 105 ? 11.275 -5.775 -8.437 1.00 94.62 105 ILE A C 1
ATOM 846 O O . ILE A 1 105 ? 11.467 -4.577 -8.227 1.00 94.62 105 ILE A O 1
ATOM 850 N N . ASN A 1 106 ? 11.693 -6.405 -9.531 1.00 94.44 106 ASN A N 1
ATOM 851 C CA . ASN A 1 106 ? 12.244 -5.697 -10.680 1.00 94.44 106 ASN A CA 1
ATOM 852 C C . ASN A 1 106 ? 11.162 -5.537 -11.758 1.00 94.44 106 ASN A C 1
ATOM 854 O O . ASN A 1 106 ? 10.527 -6.514 -12.148 1.00 94.44 106 ASN A O 1
ATOM 858 N N . LEU A 1 107 ? 10.960 -4.296 -12.198 1.00 93.44 107 LEU A N 1
ATOM 859 C CA . LEU A 1 107 ? 9.947 -3.852 -13.156 1.00 93.44 107 LEU A CA 1
ATOM 860 C C . LEU A 1 107 ? 10.577 -3.242 -14.422 1.00 93.44 107 LEU A C 1
ATOM 862 O O . LEU A 1 107 ? 9.893 -2.530 -15.152 1.00 93.44 107 LEU A O 1
ATOM 866 N N . ALA A 1 108 ? 11.872 -3.465 -14.682 1.00 90.94 108 ALA A N 1
ATOM 867 C CA . ALA A 1 108 ? 12.596 -2.795 -15.770 1.00 90.94 108 ALA A CA 1
ATOM 868 C C . ALA A 1 108 ? 11.996 -3.059 -17.163 1.00 90.94 108 ALA A C 1
ATOM 870 O O . ALA A 1 108 ? 12.007 -2.175 -18.023 1.00 90.94 108 ALA A O 1
ATOM 871 N N . ASP A 1 109 ? 11.479 -4.266 -17.391 1.00 89.69 109 ASP A N 1
ATOM 872 C CA . ASP A 1 109 ? 10.833 -4.640 -18.650 1.00 89.69 109 ASP A CA 1
ATOM 873 C C . ASP A 1 109 ? 9.367 -4.172 -18.665 1.00 89.69 109 ASP A C 1
ATOM 875 O O . ASP A 1 109 ? 8.899 -3.564 -19.632 1.00 89.69 109 ASP A O 1
ATOM 879 N N . GLU A 1 110 ? 8.680 -4.324 -17.536 1.00 90.00 110 GLU A N 1
ATOM 880 C CA . GLU A 1 110 ? 7.256 -4.005 -17.388 1.00 90.00 110 GLU A CA 1
ATOM 881 C C . GLU A 1 110 ? 6.977 -2.506 -17.494 1.00 90.00 110 GLU A C 1
ATOM 883 O O . GLU A 1 110 ? 5.952 -2.100 -18.046 1.00 90.00 110 GLU A O 1
ATOM 888 N N . ILE A 1 111 ? 7.905 -1.662 -17.037 1.00 87.69 111 ILE A N 1
ATOM 889 C CA . ILE A 1 111 ? 7.759 -0.212 -17.156 1.00 87.69 111 ILE A CA 1
ATOM 890 C C . ILE A 1 111 ? 7.899 0.268 -18.604 1.00 87.69 111 ILE A C 1
ATOM 892 O O . ILE A 1 111 ? 7.220 1.214 -19.005 1.00 87.69 111 ILE A O 1
ATOM 896 N N . LYS A 1 112 ? 8.718 -0.403 -19.429 1.00 89.06 112 LYS A N 1
ATOM 897 C CA . LYS A 1 112 ? 8.814 -0.100 -20.868 1.00 89.06 112 LYS A CA 1
ATOM 898 C C . LYS A 1 112 ? 7.487 -0.384 -21.561 1.00 89.06 112 LYS A C 1
ATOM 900 O O . LYS A 1 112 ? 7.037 0.432 -22.360 1.00 89.06 112 LYS A O 1
ATOM 905 N N . TRP A 1 113 ? 6.851 -1.501 -21.210 1.00 89.12 113 TRP A N 1
ATOM 906 C CA . TRP A 1 113 ? 5.521 -1.843 -21.704 1.00 89.12 113 TRP A CA 1
ATOM 907 C C . TRP A 1 113 ? 4.463 -0.834 -21.235 1.00 89.12 113 TRP A C 1
ATOM 909 O O . TRP A 1 113 ? 3.710 -0.315 -22.056 1.00 89.12 113 TRP A O 1
ATOM 919 N N . LEU A 1 114 ? 4.453 -0.473 -19.945 1.00 88.19 114 LEU A N 1
ATOM 920 C CA . LEU A 1 114 ? 3.525 0.517 -19.379 1.00 88.19 114 LEU A CA 1
ATOM 921 C C . LEU A 1 114 ? 3.580 1.870 -20.096 1.00 88.19 114 LEU A C 1
ATOM 923 O O . LEU A 1 114 ? 2.535 2.449 -20.385 1.00 88.19 114 LEU A O 1
ATOM 927 N N . ARG A 1 115 ? 4.787 2.355 -20.415 1.00 88.38 115 ARG A N 1
ATOM 928 C CA . ARG A 1 115 ? 5.012 3.625 -21.133 1.00 88.38 115 ARG A CA 1
ATOM 929 C C . ARG A 1 115 ? 4.359 3.660 -22.517 1.00 88.38 115 ARG A C 1
ATOM 931 O O . ARG A 1 115 ? 4.038 4.737 -23.006 1.00 88.38 115 ARG A O 1
ATOM 938 N N . GLN A 1 116 ? 4.187 2.501 -23.146 1.00 88.19 116 GLN A N 1
ATOM 939 C CA . GLN A 1 116 ? 3.628 2.363 -24.493 1.00 88.19 116 GLN A CA 1
ATOM 940 C C . GLN A 1 116 ? 2.146 1.968 -24.471 1.00 88.19 116 GLN A C 1
ATOM 942 O O . GLN A 1 116 ? 1.469 2.042 -25.494 1.00 88.19 116 GLN A O 1
ATOM 947 N N . HIS A 1 117 ? 1.628 1.531 -23.321 1.00 87.19 117 HIS A N 1
ATOM 948 C CA . HIS A 1 117 ? 0.285 0.984 -23.225 1.00 87.19 117 HIS A CA 1
ATOM 949 C C . HIS A 1 117 ? -0.779 2.101 -23.185 1.00 87.19 117 HIS A C 1
ATOM 951 O O . HIS A 1 117 ? -0.786 2.882 -22.229 1.00 87.19 117 HIS A O 1
ATOM 957 N N . PRO A 1 118 ? -1.751 2.151 -24.124 1.00 86.75 118 PRO A N 1
ATOM 958 C CA . PRO A 1 118 ? -2.696 3.271 -24.258 1.00 86.75 118 PRO A CA 1
ATOM 959 C C . PRO A 1 118 ? -3.518 3.590 -23.004 1.00 86.75 118 PRO A C 1
ATOM 961 O O . PRO A 1 118 ? -3.893 4.732 -22.772 1.00 86.75 118 PRO A O 1
ATOM 964 N N . ARG A 1 119 ? -3.792 2.583 -22.164 1.00 85.69 119 ARG A N 1
ATOM 965 C CA . ARG A 1 119 ? -4.500 2.776 -20.884 1.00 85.69 119 ARG A CA 1
ATOM 966 C C . ARG A 1 119 ? -3.697 3.594 -19.861 1.00 85.69 119 ARG A C 1
ATOM 968 O O . ARG A 1 119 ? -4.290 4.230 -18.996 1.00 85.69 119 ARG A O 1
ATOM 975 N N . TRP A 1 120 ? -2.367 3.531 -19.920 1.00 87.69 120 TRP A N 1
ATOM 976 C CA . TRP A 1 120 ? -1.474 4.025 -18.867 1.00 87.69 120 TRP A CA 1
ATOM 977 C C . TRP A 1 120 ? -0.623 5.220 -19.302 1.00 87.69 120 TRP A C 1
ATOM 979 O O . TRP A 1 120 ? 0.015 5.834 -18.453 1.00 87.69 120 TRP A O 1
ATOM 989 N N . THR A 1 121 ? -0.639 5.593 -20.582 1.00 79.25 121 THR A N 1
ATOM 990 C CA . THR A 1 121 ? 0.188 6.658 -21.181 1.00 79.25 121 THR A CA 1
ATOM 991 C C . THR A 1 121 ? 0.126 8.001 -20.447 1.00 79.25 121 THR A C 1
ATOM 993 O O . THR A 1 121 ? 1.125 8.713 -20.404 1.00 79.25 121 THR A O 1
ATOM 996 N N . GLU A 1 122 ? -0.996 8.343 -19.815 1.00 79.75 122 GLU A N 1
ATOM 997 C CA . GLU A 1 122 ? -1.146 9.603 -19.068 1.00 79.75 122 GLU A CA 1
ATOM 998 C C . GLU A 1 122 ? -0.755 9.508 -17.584 1.00 79.75 122 GLU A C 1
ATOM 1000 O O . GLU A 1 122 ? -0.465 10.526 -16.961 1.00 79.75 122 GLU A O 1
ATOM 1005 N N . ILE A 1 123 ? -0.749 8.303 -17.005 1.00 86.38 123 ILE A N 1
ATOM 1006 C CA . ILE A 1 123 ? -0.622 8.082 -15.550 1.00 86.38 123 ILE A CA 1
ATOM 1007 C C . ILE A 1 123 ? 0.593 7.231 -15.155 1.00 86.38 123 ILE A C 1
ATOM 1009 O O . ILE A 1 123 ? 0.918 7.133 -13.973 1.00 86.38 123 ILE A O 1
ATOM 1013 N N . TYR A 1 124 ? 1.323 6.656 -16.120 1.00 87.12 124 TYR A N 1
ATOM 1014 C CA . TYR A 1 124 ? 2.487 5.804 -15.848 1.00 87.12 124 TYR A CA 1
ATOM 1015 C C . TYR A 1 124 ? 3.606 6.544 -15.109 1.00 87.12 124 TYR A C 1
ATOM 1017 O O . TYR A 1 124 ? 4.403 5.898 -14.440 1.00 87.12 124 TYR A O 1
ATOM 1025 N N . ARG A 1 125 ? 3.689 7.878 -15.222 1.00 90.31 125 ARG A N 1
ATOM 1026 C CA . ARG A 1 125 ? 4.760 8.689 -14.616 1.00 90.31 125 ARG A CA 1
ATOM 1027 C C . ARG A 1 125 ? 4.817 8.542 -13.098 1.00 90.31 125 ARG A C 1
ATOM 1029 O O . ARG A 1 125 ? 5.899 8.541 -12.525 1.00 90.31 125 ARG A O 1
ATOM 1036 N N . GLU A 1 126 ? 3.663 8.392 -12.455 1.00 92.31 126 GLU A N 1
ATOM 1037 C CA . GLU A 1 126 ? 3.589 8.148 -11.013 1.00 92.31 126 GLU A CA 1
ATOM 1038 C C . GLU A 1 126 ? 4.131 6.751 -10.654 1.00 92.31 126 GLU A C 1
ATOM 1040 O O . GLU A 1 126 ? 4.828 6.605 -9.656 1.00 92.31 126 GLU A O 1
ATOM 1045 N N . ILE A 1 127 ? 3.912 5.745 -11.508 1.00 91.81 127 ILE A N 1
ATOM 1046 C CA . ILE A 1 127 ? 4.492 4.400 -11.345 1.00 91.81 127 ILE A CA 1
ATOM 1047 C C . ILE A 1 127 ? 6.003 4.431 -11.604 1.00 91.81 127 ILE A C 1
ATOM 1049 O O . ILE A 1 127 ? 6.775 3.840 -10.855 1.00 91.81 127 ILE A O 1
ATOM 1053 N N . ASP A 1 128 ? 6.428 5.142 -12.651 1.00 92.19 128 ASP A N 1
ATOM 1054 C CA . ASP A 1 128 ? 7.832 5.329 -13.028 1.00 92.19 128 ASP A CA 1
ATOM 1055 C C . ASP A 1 128 ? 8.616 5.986 -11.889 1.00 92.19 128 ASP A C 1
ATOM 1057 O O . ASP A 1 128 ? 9.739 5.588 -11.582 1.00 92.19 128 ASP A O 1
ATOM 1061 N N . TYR A 1 129 ? 7.980 6.931 -11.187 1.00 94.31 129 TYR A N 1
ATOM 1062 C CA . TYR A 1 129 ? 8.539 7.530 -9.987 1.00 94.31 129 TYR A CA 1
ATOM 1063 C C . TYR A 1 129 ? 8.875 6.473 -8.936 1.00 94.31 129 TYR A C 1
ATOM 1065 O O . TYR A 1 129 ? 9.968 6.552 -8.386 1.00 94.31 129 TYR A O 1
ATOM 1073 N N . TRP A 1 130 ? 8.032 5.459 -8.695 1.00 95.06 130 TRP A N 1
ATOM 1074 C CA . TRP A 1 130 ? 8.291 4.415 -7.691 1.00 95.06 130 TRP A CA 1
ATOM 1075 C C . TRP A 1 130 ? 9.493 3.523 -8.005 1.00 95.06 130 TRP A C 1
ATOM 1077 O O . TRP A 1 130 ? 9.962 2.805 -7.122 1.00 95.06 130 TRP A O 1
ATOM 1087 N N . ILE A 1 131 ? 10.001 3.553 -9.234 1.00 94.19 131 ILE A N 1
ATOM 1088 C CA . ILE A 1 131 ? 11.033 2.640 -9.716 1.00 94.19 131 ILE A CA 1
ATOM 1089 C C . ILE A 1 131 ? 12.418 3.301 -9.583 1.00 94.19 131 ILE A C 1
ATOM 1091 O O . ILE A 1 131 ? 12.583 4.512 -9.758 1.00 94.19 131 ILE A O 1
ATOM 1095 N N . THR A 1 132 ? 13.433 2.542 -9.168 1.00 94.62 132 THR A N 1
ATOM 1096 C CA . THR A 1 132 ? 14.831 3.009 -9.133 1.00 94.62 132 THR A CA 1
ATOM 1097 C C . THR A 1 132 ? 15.449 2.974 -10.536 1.00 94.62 132 THR A C 1
ATOM 1099 O O . THR A 1 132 ? 14.926 2.279 -11.406 1.00 94.62 132 THR A O 1
ATOM 1102 N N . PRO A 1 133 ? 16.569 3.673 -10.795 1.00 92.56 133 PRO A N 1
ATOM 1103 C CA . PRO A 1 133 ? 17.253 3.597 -12.091 1.00 92.56 133 PRO A CA 1
ATOM 1104 C C . PRO A 1 133 ? 17.604 2.164 -12.530 1.00 92.56 133 PRO A C 1
ATOM 1106 O O . PRO A 1 133 ? 17.577 1.852 -13.716 1.00 92.56 133 PRO A O 1
ATOM 1109 N N . GLU A 1 134 ? 17.859 1.265 -11.577 1.00 93.44 134 GLU A N 1
ATOM 1110 C CA . GLU A 1 134 ? 18.147 -0.159 -11.805 1.00 93.44 134 GLU A CA 1
ATOM 1111 C C . GLU A 1 134 ? 16.877 -1.005 -12.037 1.00 93.44 134 GLU A C 1
ATOM 1113 O O . GLU A 1 134 ? 16.943 -2.229 -12.186 1.00 93.44 134 GLU A O 1
ATOM 1118 N N . GLY A 1 135 ? 15.704 -0.370 -12.046 1.00 94.19 135 GLY A N 1
ATOM 1119 C CA . GLY A 1 135 ? 14.421 -0.999 -12.330 1.00 94.19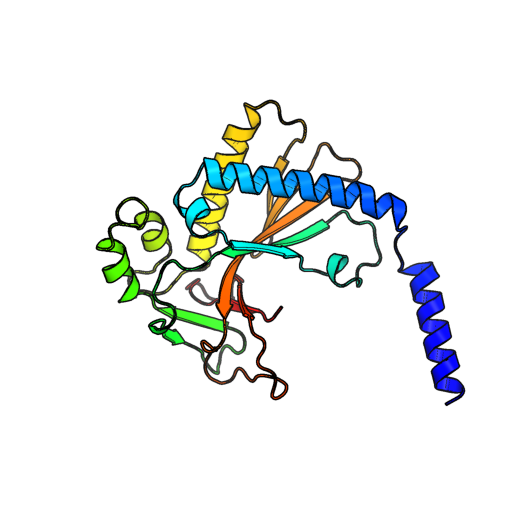 135 GLY A CA 1
ATOM 1120 C C . GLY A 1 135 ? 13.735 -1.640 -11.126 1.00 94.19 135 GLY A C 1
ATOM 1121 O O . GLY A 1 135 ? 12.805 -2.417 -11.325 1.00 94.19 135 GLY A O 1
ATOM 1122 N N . TYR A 1 136 ? 14.153 -1.365 -9.888 1.00 95.81 136 TYR A N 1
ATOM 1123 C CA . TYR A 1 136 ? 13.511 -1.945 -8.703 1.00 95.81 136 TYR A CA 1
ATOM 1124 C C . TYR A 1 136 ? 12.375 -1.079 -8.167 1.00 95.81 136 TYR A C 1
ATOM 1126 O O . TYR A 1 136 ? 12.487 0.140 -8.103 1.00 95.81 136 TYR A O 1
ATOM 1134 N N . LEU A 1 137 ? 11.297 -1.713 -7.716 1.00 95.94 137 LEU A N 1
ATOM 1135 C CA . LEU A 1 137 ? 10.203 -1.035 -7.030 1.00 95.94 137 LEU A CA 1
ATOM 1136 C C . LEU A 1 137 ? 10.643 -0.585 -5.625 1.00 95.94 137 LEU A C 1
ATOM 1138 O O . LEU A 1 137 ? 11.051 -1.412 -4.805 1.00 95.94 137 LEU A O 1
ATOM 1142 N N . SER A 1 138 ? 10.529 0.710 -5.328 1.00 95.44 138 SER A N 1
ATOM 1143 C CA . SER A 1 138 ? 10.931 1.294 -4.046 1.00 95.44 138 SER A CA 1
ATOM 1144 C C . SER A 1 138 ? 9.755 1.501 -3.093 1.00 95.44 138 SER A C 1
ATOM 1146 O O . SER A 1 138 ? 8.804 2.222 -3.394 1.00 95.44 138 SER A O 1
ATOM 1148 N N . GLU A 1 139 ? 9.862 0.933 -1.891 1.00 94.38 139 GLU A N 1
ATOM 1149 C CA . GLU A 1 139 ? 8.867 1.108 -0.823 1.00 94.38 139 GLU A CA 1
ATOM 1150 C C . GLU A 1 139 ? 8.840 2.535 -0.274 1.00 94.38 139 GLU A C 1
ATOM 1152 O O . GLU A 1 139 ? 7.775 3.086 -0.000 1.00 94.38 139 GLU A O 1
ATOM 1157 N N . GLY A 1 140 ? 10.005 3.188 -0.211 1.00 92.44 140 GLY A N 1
ATOM 1158 C CA . GLY A 1 140 ? 10.097 4.586 0.202 1.00 92.44 140 GLY A CA 1
ATOM 1159 C C . GLY A 1 140 ? 9.357 5.521 -0.753 1.00 92.44 140 GLY A C 1
ATOM 1160 O O . GLY A 1 140 ? 8.635 6.409 -0.303 1.00 92.44 140 GLY A O 1
ATOM 1161 N N . LYS A 1 141 ? 9.495 5.295 -2.064 1.00 94.69 141 LYS A N 1
ATOM 1162 C CA . LYS A 1 141 ? 8.837 6.124 -3.077 1.00 94.69 141 LYS A CA 1
ATOM 1163 C C . LYS A 1 141 ? 7.332 5.865 -3.168 1.00 94.69 141 LYS A C 1
ATOM 1165 O O . LYS A 1 141 ? 6.586 6.826 -3.340 1.00 94.69 141 LYS A O 1
ATOM 1170 N N . LEU A 1 142 ? 6.872 4.619 -2.992 1.00 95.38 142 LEU A N 1
ATOM 1171 C CA . LEU A 1 142 ? 5.434 4.342 -2.867 1.00 95.38 142 LEU A CA 1
ATOM 1172 C C . LEU A 1 142 ? 4.843 5.094 -1.669 1.00 95.38 142 LEU A C 1
ATOM 1174 O O . LEU A 1 142 ? 3.830 5.766 -1.823 1.00 95.38 142 LEU A O 1
ATOM 1178 N N . ASN A 1 143 ? 5.484 5.025 -0.499 1.00 93.06 143 ASN A N 1
ATOM 1179 C CA . ASN A 1 143 ? 4.987 5.705 0.699 1.00 93.06 143 ASN A CA 1
ATOM 1180 C C . ASN A 1 143 ? 4.938 7.229 0.525 1.00 93.06 143 ASN A C 1
ATOM 1182 O O . ASN A 1 143 ? 3.955 7.852 0.912 1.00 93.06 143 ASN A O 1
ATOM 1186 N N . GLN A 1 144 ? 5.959 7.828 -0.098 1.00 93.44 144 GLN A N 1
ATOM 1187 C CA . GLN A 1 144 ? 5.967 9.263 -0.414 1.00 93.44 144 GLN A CA 1
ATOM 1188 C C . GLN A 1 144 ? 4.837 9.645 -1.377 1.00 93.44 144 GLN A C 1
ATOM 1190 O O . GLN A 1 144 ? 4.164 10.657 -1.183 1.00 93.44 144 GLN A O 1
ATOM 1195 N N . TRP A 1 145 ? 4.603 8.827 -2.404 1.00 96.06 145 TRP A N 1
ATOM 1196 C CA . TRP A 1 145 ? 3.488 9.023 -3.323 1.00 96.06 145 TRP A CA 1
ATOM 1197 C C . TRP A 1 145 ? 2.136 8.911 -2.610 1.00 96.06 145 TRP A C 1
ATOM 1199 O O . TRP A 1 145 ? 1.299 9.803 -2.748 1.00 96.06 145 TRP A O 1
ATOM 1209 N N . PHE A 1 146 ? 1.943 7.856 -1.817 1.00 95.94 146 PHE A N 1
ATOM 1210 C CA . PHE A 1 146 ? 0.692 7.592 -1.114 1.00 95.94 146 PHE A CA 1
ATOM 1211 C C . PHE A 1 146 ? 0.364 8.711 -0.118 1.00 95.94 146 PHE A C 1
ATOM 1213 O O . PHE A 1 146 ? -0.755 9.217 -0.074 1.00 95.94 146 PHE A O 1
ATOM 1220 N N . GLU A 1 147 ? 1.373 9.189 0.606 1.00 94.31 147 GLU A N 1
ATOM 1221 C CA . GLU A 1 147 ? 1.264 10.374 1.448 1.00 94.31 147 GLU A CA 1
ATOM 1222 C C . GLU A 1 147 ? 0.884 11.629 0.657 1.00 94.31 147 GLU A C 1
ATOM 1224 O O . GLU A 1 147 ? 0.046 12.414 1.106 1.00 94.31 147 GLU A O 1
ATOM 1229 N N . SER A 1 148 ? 1.504 11.850 -0.504 1.00 94.44 148 SER A N 1
ATOM 1230 C CA . SER A 1 148 ? 1.226 13.030 -1.325 1.00 94.44 148 SER A CA 1
ATOM 1231 C C . SER A 1 148 ? -0.233 13.062 -1.774 1.00 94.44 148 SER A C 1
ATOM 1233 O O . SER A 1 148 ? -0.876 14.109 -1.684 1.00 94.44 148 SER A O 1
ATOM 1235 N N . ILE A 1 149 ? -0.774 11.926 -2.224 1.00 95.00 149 ILE A N 1
ATOM 1236 C CA . ILE A 1 149 ? -2.173 11.857 -2.658 1.00 95.00 149 ILE A CA 1
ATOM 1237 C C . ILE A 1 149 ? -3.142 11.962 -1.475 1.00 95.00 149 ILE A C 1
ATOM 1239 O O . ILE A 1 149 ? -4.167 12.619 -1.622 1.00 95.00 149 ILE A O 1
ATOM 1243 N N . LEU A 1 150 ? -2.788 11.426 -0.299 1.00 93.12 150 LEU A N 1
ATOM 1244 C CA . LEU A 1 150 ? -3.571 11.572 0.934 1.00 93.12 150 LEU A CA 1
ATOM 1245 C C . LEU A 1 150 ? -3.654 13.026 1.406 1.00 93.12 150 LEU A C 1
ATOM 1247 O O . LEU A 1 150 ? -4.739 13.506 1.730 1.00 93.12 150 LEU A O 1
ATOM 1251 N N . ASN A 1 151 ? -2.533 13.752 1.420 1.00 91.12 151 ASN A N 1
ATOM 1252 C CA . ASN A 1 151 ? -2.540 15.176 1.767 1.00 91.12 151 ASN A CA 1
ATOM 1253 C C . ASN A 1 151 ? -3.439 15.960 0.803 1.00 91.12 151 ASN A C 1
ATOM 1255 O O . ASN A 1 151 ? -4.360 16.646 1.241 1.00 91.12 151 ASN A O 1
ATOM 1259 N N . LYS A 1 152 ? -3.249 15.773 -0.510 1.00 90.06 152 LYS A N 1
ATOM 1260 C CA . LYS A 1 152 ? -4.057 16.442 -1.544 1.00 90.06 152 LYS A CA 1
ATOM 1261 C C . LYS A 1 152 ? -5.543 16.105 -1.435 1.00 90.06 152 LYS A C 1
ATOM 1263 O O . LYS A 1 152 ? -6.386 16.978 -1.644 1.00 90.06 152 LYS A O 1
ATOM 1268 N N . SER A 1 153 ? -5.884 14.852 -1.130 1.00 87.75 153 SER A N 1
ATOM 1269 C CA . SER A 1 153 ? -7.278 14.442 -0.972 1.00 87.75 153 SER A CA 1
ATOM 1270 C C . SER A 1 153 ? -7.916 15.098 0.250 1.00 87.75 153 SER A C 1
ATOM 1272 O O . SER A 1 153 ? -9.042 15.581 0.156 1.00 87.75 153 SER A O 1
ATOM 1274 N N . LEU A 1 154 ? -7.196 15.166 1.376 1.00 84.19 154 LEU A N 1
ATOM 1275 C CA . LEU A 1 154 ? -7.696 15.766 2.615 1.00 84.19 154 LEU A CA 1
ATOM 1276 C C . LEU A 1 154 ? -7.804 17.295 2.534 1.00 84.19 154 LEU A C 1
ATOM 1278 O O . LEU A 1 154 ? -8.775 17.853 3.040 1.00 84.19 154 LEU A O 1
ATOM 1282 N N . GLU A 1 155 ? -6.870 17.964 1.854 1.00 81.88 155 GLU A N 1
ATOM 1283 C CA . GLU A 1 155 ? -6.957 19.401 1.564 1.00 81.88 155 GLU A CA 1
ATOM 1284 C C . GLU A 1 155 ? -8.234 19.732 0.785 1.00 81.88 155 GLU A C 1
ATOM 1286 O O . GLU A 1 155 ? -8.999 20.598 1.208 1.00 81.88 155 GLU A O 1
ATOM 1291 N N . LYS A 1 156 ? -8.527 18.991 -0.293 1.00 73.06 156 LYS A N 1
ATOM 1292 C CA . LYS A 1 156 ? -9.784 19.161 -1.042 1.00 73.06 156 LYS A CA 1
ATOM 1293 C C . LYS A 1 156 ? -11.015 18.831 -0.195 1.00 73.06 156 LYS A C 1
ATOM 1295 O O . LYS A 1 156 ? -11.970 19.593 -0.201 1.00 73.06 156 LYS A O 1
ATOM 1300 N N . ARG A 1 157 ? -10.962 17.759 0.606 1.00 70.00 157 ARG A N 1
ATOM 1301 C CA . ARG A 1 157 ? -12.069 17.330 1.485 1.00 70.00 157 ARG A CA 1
ATOM 1302 C C . ARG A 1 157 ? -12.471 18.391 2.516 1.00 70.00 157 ARG A C 1
ATOM 1304 O O . ARG A 1 157 ? -13.636 18.462 2.892 1.00 70.00 157 ARG A O 1
ATOM 1311 N N . SER A 1 158 ? -11.528 19.218 2.980 1.00 60.22 158 SER A N 1
ATOM 1312 C CA . SER A 1 158 ? -11.816 20.316 3.918 1.00 60.22 158 SER A CA 1
ATOM 1313 C C . SER A 1 158 ? -12.735 21.403 3.342 1.00 60.22 158 SER A C 1
ATOM 1315 O O . SER A 1 158 ? -13.329 22.159 4.108 1.00 60.22 158 SER A O 1
ATOM 1317 N N . GLN A 1 159 ? -12.901 21.452 2.015 1.00 55.41 159 GLN A N 1
ATOM 1318 C CA . GLN A 1 159 ? -13.775 22.405 1.326 1.00 55.41 159 GLN A CA 1
ATOM 1319 C C . GLN A 1 159 ? -15.230 21.908 1.224 1.00 55.41 159 GLN A C 1
ATOM 1321 O O . GLN A 1 159 ? -16.135 22.722 1.067 1.00 55.41 159 GLN A O 1
ATOM 1326 N N . ASP A 1 160 ? -15.468 20.604 1.409 1.00 52.91 160 ASP A N 1
ATOM 1327 C CA . ASP A 1 160 ? -16.759 19.942 1.154 1.00 52.91 160 ASP A CA 1
ATOM 1328 C C . ASP A 1 160 ? -17.631 19.755 2.419 1.00 52.91 160 ASP A C 1
ATOM 1330 O O . ASP A 1 160 ? -18.574 18.966 2.432 1.00 52.91 160 ASP A O 1
ATOM 1334 N N . GLY A 1 161 ? -17.334 20.464 3.517 1.00 49.25 161 GLY A N 1
ATOM 1335 C CA . GLY A 1 161 ? -18.191 20.477 4.716 1.00 49.25 161 GLY A CA 1
ATOM 1336 C C . GLY A 1 161 ? -18.103 19.229 5.606 1.00 49.25 161 GLY A C 1
ATOM 1337 O O . GLY A 1 161 ? -18.998 18.971 6.414 1.00 49.25 161 GLY A O 1
ATOM 1338 N N . PHE A 1 162 ? -17.027 18.449 5.489 1.00 54.00 162 PHE A N 1
ATOM 1339 C CA . PHE A 1 162 ? -16.821 17.262 6.312 1.00 54.00 162 PHE A CA 1
ATOM 1340 C C . PHE A 1 162 ? -16.536 17.609 7.787 1.00 54.00 162 PHE A C 1
ATOM 1342 O O . PHE A 1 162 ? -15.638 18.394 8.092 1.00 54.00 162 PHE A O 1
ATOM 1349 N N . GLN A 1 163 ? -17.288 17.009 8.718 1.00 54.81 163 GLN A N 1
ATOM 1350 C CA . GLN A 1 163 ? -17.266 17.393 10.138 1.00 54.81 163 GLN A CA 1
ATOM 1351 C C . GLN A 1 163 ? -16.018 16.927 10.901 1.00 54.81 163 GLN A C 1
ATOM 1353 O O . GLN A 1 163 ? -15.652 17.559 11.897 1.00 54.81 163 GLN A O 1
ATOM 1358 N N . ALA A 1 164 ? -15.349 15.847 10.470 1.00 63.25 164 ALA A N 1
ATOM 1359 C CA . ALA A 1 164 ? -14.246 15.305 11.253 1.00 63.25 164 ALA A CA 1
ATOM 1360 C C . ALA A 1 164 ? -12.899 15.955 10.916 1.00 63.25 164 ALA A C 1
ATOM 1362 O O . ALA A 1 164 ? -12.403 15.876 9.790 1.00 63.25 164 ALA A O 1
ATOM 1363 N N . LYS A 1 165 ? -12.270 16.572 11.924 1.00 71.50 165 LYS A N 1
ATOM 1364 C CA . LYS A 1 165 ? -10.910 17.118 11.816 1.00 71.50 165 LYS A CA 1
ATOM 1365 C C . LYS A 1 165 ? -9.911 15.966 11.752 1.00 71.50 165 LYS A C 1
ATOM 1367 O O . LYS A 1 165 ? -9.661 15.314 12.765 1.00 71.50 165 LYS A O 1
ATOM 1372 N N . VAL A 1 166 ? -9.333 15.742 10.572 1.00 77.31 166 VAL A N 1
ATOM 1373 C CA . VAL A 1 166 ? -8.317 14.707 10.335 1.00 77.31 166 VAL A CA 1
ATOM 1374 C C . VAL A 1 166 ? -6.925 15.331 10.332 1.00 77.31 166 VAL A C 1
ATOM 1376 O O . VAL A 1 166 ? -6.684 16.303 9.618 1.00 77.31 166 VAL A O 1
ATOM 1379 N N . LYS A 1 167 ? -5.991 14.758 11.094 1.00 83.56 167 LYS A N 1
ATOM 1380 C CA . LYS A 1 167 ? -4.560 15.086 11.009 1.00 83.56 167 LYS A CA 1
ATOM 1381 C C . LYS A 1 167 ? -3.767 13.862 10.570 1.00 83.56 167 LYS A C 1
ATOM 1383 O O . LYS A 1 167 ? -3.991 12.777 11.092 1.00 83.56 167 LYS A O 1
ATOM 1388 N N . LEU A 1 168 ? -2.813 14.050 9.662 1.00 86.56 168 LEU A N 1
ATOM 1389 C CA . LEU A 1 168 ? -1.875 12.996 9.285 1.00 86.56 168 LEU A CA 1
ATOM 1390 C C . LEU A 1 168 ? -0.690 12.933 10.253 1.00 86.56 168 LEU A C 1
ATOM 1392 O O . LEU A 1 168 ? -0.122 13.958 10.642 1.00 86.56 168 LEU A O 1
ATOM 1396 N N . SER A 1 169 ? -0.283 11.720 10.609 1.00 88.06 169 SER A N 1
ATOM 1397 C CA . SER A 1 169 ? 1.033 11.436 11.186 1.00 88.06 169 SER A CA 1
ATOM 1398 C C . SER A 1 169 ? 1.635 10.181 10.564 1.00 88.06 169 SER A C 1
ATOM 1400 O O . SER A 1 169 ? 0.971 9.477 9.812 1.00 88.06 169 SER A O 1
ATOM 1402 N N . LYS A 1 170 ? 2.907 9.904 10.856 1.00 85.19 170 LYS A N 1
ATOM 1403 C CA . LYS A 1 170 ? 3.610 8.727 10.338 1.00 85.19 170 LYS A CA 1
ATOM 1404 C C . LYS A 1 170 ? 4.168 7.903 11.478 1.00 85.19 170 LYS A C 1
ATOM 1406 O O . LYS A 1 170 ? 4.788 8.465 12.381 1.00 85.19 170 LYS A O 1
ATOM 1411 N N . SER A 1 171 ? 4.036 6.590 11.363 1.00 78.44 171 SER A N 1
ATOM 1412 C CA . SER A 1 171 ? 4.702 5.629 12.234 1.00 78.44 171 SER A CA 1
ATOM 1413 C C . SER A 1 171 ? 5.114 4.410 11.414 1.00 78.44 171 SER A C 1
ATOM 1415 O O . SER A 1 171 ? 4.285 3.664 10.901 1.00 78.44 171 SER A O 1
ATOM 1417 N N . GLY A 1 172 ? 6.423 4.219 11.229 1.00 82.12 172 GLY A N 1
ATOM 1418 C CA . GLY A 1 172 ? 6.940 3.118 10.413 1.00 82.12 172 GLY A CA 1
ATOM 1419 C C . GLY A 1 172 ? 6.378 3.122 8.976 1.00 82.12 172 GLY A C 1
ATOM 1420 O O . GLY A 1 172 ? 6.592 4.108 8.267 1.00 82.12 172 GLY A O 1
ATOM 1421 N N . PRO A 1 173 ? 5.741 2.025 8.511 1.00 84.75 173 PRO A N 1
ATOM 1422 C CA . PRO A 1 173 ? 5.148 1.937 7.174 1.00 84.75 173 PRO A CA 1
ATOM 1423 C C . PRO A 1 173 ? 3.781 2.631 7.058 1.00 84.75 173 PRO A C 1
ATOM 1425 O O . PRO A 1 173 ? 3.293 2.789 5.942 1.00 84.75 173 PRO A O 1
ATOM 1428 N N . ALA A 1 174 ? 3.158 2.996 8.181 1.00 91.06 174 ALA A N 1
ATOM 1429 C CA . ALA A 1 174 ? 1.794 3.495 8.222 1.00 91.06 174 ALA A CA 1
ATOM 1430 C C . ALA A 1 174 ? 1.732 5.022 8.140 1.00 91.06 174 ALA A C 1
ATOM 1432 O O . ALA A 1 174 ? 2.568 5.749 8.697 1.00 91.06 174 ALA A O 1
ATOM 1433 N N . ILE A 1 175 ? 0.690 5.492 7.461 1.00 92.38 175 ILE A N 1
ATOM 1434 C CA . ILE A 1 175 ? 0.216 6.867 7.525 1.00 92.38 175 ILE A CA 1
ATOM 1435 C C . ILE A 1 175 ? -1.050 6.859 8.376 1.00 92.38 175 ILE A C 1
ATOM 1437 O O . ILE A 1 175 ? -2.083 6.338 7.961 1.00 92.38 175 ILE A O 1
ATOM 1441 N N . THR A 1 176 ? -0.959 7.441 9.565 1.00 91.38 176 THR A N 1
ATOM 1442 C CA . THR A 1 176 ? -2.046 7.476 10.541 1.00 91.38 176 THR A CA 1
ATOM 1443 C C . THR A 1 176 ? -2.980 8.647 10.255 1.00 91.38 176 THR A C 1
ATOM 1445 O O . THR A 1 176 ? -2.535 9.800 10.223 1.00 91.38 176 THR A O 1
ATOM 1448 N N . LEU A 1 177 ? -4.277 8.379 10.114 1.00 89.31 177 LEU A N 1
ATOM 1449 C CA . LEU A 1 177 ? -5.333 9.384 10.188 1.00 89.31 177 LEU A CA 1
ATOM 1450 C C . LEU A 1 177 ? -5.760 9.547 11.648 1.00 89.31 177 LEU A C 1
ATOM 1452 O O . LEU A 1 177 ? -6.326 8.629 12.230 1.00 89.31 177 LEU A O 1
ATOM 1456 N N . LYS A 1 178 ? -5.535 10.725 12.226 1.00 88.00 178 LYS A N 1
ATOM 1457 C CA . LYS A 1 178 ? -5.990 11.061 13.580 1.00 88.00 178 LYS A CA 1
ATOM 1458 C C . LYS A 1 178 ? -7.316 11.791 13.517 1.00 88.00 178 LYS A C 1
ATOM 1460 O O . LYS A 1 178 ? -7.359 12.929 13.040 1.00 88.00 178 LYS A O 1
ATOM 1465 N N . LEU A 1 179 ? -8.380 11.155 13.995 1.00 83.06 179 LEU A N 1
ATOM 1466 C CA . LEU A 1 179 ? -9.731 11.711 14.025 1.00 83.06 179 LEU A CA 1
ATOM 1467 C C . LEU A 1 179 ? -9.931 12.495 15.323 1.00 83.06 179 LEU A C 1
ATOM 1469 O O . LEU A 1 179 ? -10.233 11.940 16.377 1.00 83.06 179 LEU A O 1
ATOM 1473 N N . LEU A 1 180 ? -9.721 13.811 15.253 1.00 77.62 180 LEU A N 1
ATOM 1474 C CA . LEU A 1 180 ? -9.671 14.683 16.433 1.00 77.62 180 LEU A CA 1
ATOM 1475 C C . LEU A 1 180 ? -11.049 15.108 16.952 1.00 77.62 180 LEU A C 1
ATOM 1477 O O . LEU A 1 180 ? -11.144 15.629 18.059 1.00 77.62 180 LEU A O 1
ATOM 1481 N N . SER A 1 181 ? -12.090 14.953 16.139 1.00 72.62 181 SER A N 1
ATOM 1482 C CA . SER A 1 181 ? -13.471 15.333 16.458 1.00 72.62 181 SER A CA 1
ATOM 1483 C C . SER A 1 181 ? -14.274 14.223 17.134 1.00 72.62 181 SER A C 1
ATOM 1485 O O . SER A 1 181 ? -15.414 14.469 17.511 1.00 72.62 181 SER A O 1
ATOM 1487 N N . LEU A 1 182 ? -13.715 13.015 17.238 1.00 70.00 182 LEU A N 1
ATOM 1488 C CA . LEU A 1 182 ? -14.369 11.868 17.860 1.00 70.00 182 LEU A CA 1
ATOM 1489 C C . LEU A 1 182 ? -13.926 11.724 19.317 1.00 70.00 182 LEU A C 1
ATOM 1491 O O . LEU A 1 182 ? -12.798 12.077 19.678 1.00 70.00 182 LEU A O 1
ATOM 1495 N N . SER A 1 183 ? -14.835 11.216 20.148 1.00 72.56 183 SER A N 1
ATOM 1496 C CA . SER A 1 183 ? -14.567 10.833 21.532 1.00 72.56 183 SER A CA 1
ATOM 1497 C C . SER A 1 183 ? -15.024 9.383 21.735 1.00 72.56 183 SER A C 1
ATOM 1499 O O . SER A 1 183 ? -16.228 9.139 21.671 1.00 72.56 183 SER A O 1
ATOM 1501 N N . PRO A 1 184 ? -14.111 8.431 21.992 1.00 75.44 184 PRO A N 1
ATOM 1502 C CA . PRO A 1 184 ? -12.667 8.626 22.135 1.00 75.44 184 PRO A CA 1
ATOM 1503 C C . PRO A 1 184 ? -11.991 9.029 20.813 1.00 75.44 184 PRO A C 1
ATOM 1505 O O . PRO A 1 184 ? -12.552 8.865 19.731 1.00 75.44 184 PRO A O 1
ATOM 1508 N N . LYS A 1 185 ? -10.772 9.578 20.904 1.00 80.12 185 LYS A N 1
ATOM 1509 C CA . LYS A 1 185 ? -9.948 9.847 19.715 1.00 80.12 185 LYS A CA 1
ATOM 1510 C C . LYS A 1 185 ? -9.613 8.523 19.037 1.00 80.12 185 LYS A C 1
ATOM 1512 O O . LYS A 1 185 ? -9.255 7.568 19.724 1.00 80.12 185 LYS A O 1
ATOM 1517 N N . ILE A 1 186 ? -9.695 8.506 17.711 1.00 80.06 186 ILE A N 1
ATOM 1518 C CA . ILE A 1 186 ? -9.421 7.318 16.903 1.00 80.06 186 ILE A CA 1
ATOM 1519 C C . ILE A 1 186 ? -8.244 7.592 15.974 1.00 80.06 186 ILE A C 1
ATOM 1521 O O . ILE A 1 186 ? -8.241 8.597 15.256 1.00 80.06 186 ILE A O 1
ATOM 1525 N N . ASP A 1 187 ? -7.299 6.661 15.954 1.00 86.69 187 ASP A N 1
ATOM 1526 C CA . ASP A 1 187 ? -6.171 6.626 15.035 1.00 86.69 187 ASP A CA 1
ATOM 1527 C C . ASP A 1 187 ? -6.387 5.500 13.999 1.00 86.69 187 ASP A C 1
ATOM 1529 O O . ASP A 1 187 ? -6.785 4.383 14.328 1.00 86.69 187 ASP A O 1
ATOM 1533 N N . ILE A 1 188 ? -6.184 5.798 12.715 1.00 88.00 188 ILE A N 1
ATOM 1534 C CA . ILE A 1 188 ? -6.344 4.830 11.618 1.00 88.00 188 ILE A CA 1
ATOM 1535 C C . ILE A 1 188 ? -5.035 4.720 10.856 1.00 88.00 188 ILE A C 1
ATOM 1537 O O . ILE A 1 188 ? -4.680 5.635 10.115 1.00 88.00 188 ILE A O 1
ATOM 1541 N N . ASP A 1 189 ? -4.352 3.594 10.980 1.00 91.75 189 ASP A N 1
ATOM 1542 C CA . ASP A 1 189 ? -3.085 3.337 10.315 1.00 91.75 189 ASP A CA 1
ATOM 1543 C C . ASP A 1 189 ? -3.320 2.777 8.913 1.00 91.75 189 ASP A C 1
ATOM 1545 O O . ASP A 1 189 ? -3.760 1.646 8.741 1.00 91.75 189 ASP A O 1
ATOM 1549 N N . LEU A 1 190 ? -3.027 3.583 7.890 1.00 93.75 190 LEU A N 1
ATOM 1550 C CA . LEU A 1 190 ? -3.118 3.180 6.489 1.00 93.75 190 LEU A CA 1
ATOM 1551 C C . LEU A 1 190 ? -1.747 2.754 5.966 1.00 93.75 190 LEU A C 1
ATOM 1553 O O . LEU A 1 190 ? -0.811 3.558 5.933 1.00 93.75 190 LEU A O 1
ATOM 1557 N N . VAL A 1 191 ? -1.642 1.521 5.477 1.00 95.25 191 VAL A N 1
ATOM 1558 C CA . VAL A 1 191 ? -0.426 0.979 4.862 1.00 95.25 191 VAL A CA 1
ATOM 1559 C C . VAL A 1 191 ? -0.718 0.586 3.412 1.00 95.25 191 VAL A C 1
ATOM 1561 O O . VAL A 1 191 ? -1.526 -0.310 3.178 1.00 95.25 191 VAL A O 1
ATOM 1564 N N . PRO A 1 192 ? -0.093 1.216 2.400 1.00 97.06 192 PRO A N 1
ATOM 1565 C CA . PRO A 1 192 ? -0.300 0.812 1.015 1.00 97.06 192 PRO A CA 1
ATOM 1566 C C . PRO A 1 192 ? 0.450 -0.496 0.735 1.00 97.06 192 PRO A C 1
ATOM 1568 O O . PRO A 1 192 ? 1.668 -0.572 0.907 1.00 97.06 192 PRO A O 1
ATOM 1571 N N . VAL A 1 193 ? -0.262 -1.525 0.276 1.00 97.25 193 VAL A N 1
ATOM 1572 C CA . VAL A 1 193 ? 0.308 -2.850 -0.022 1.00 97.25 193 VAL A CA 1
ATOM 1573 C C . VAL A 1 193 ? 0.041 -3.249 -1.465 1.00 97.25 193 VAL A C 1
ATOM 1575 O O . VAL A 1 193 ? -0.973 -2.860 -2.040 1.00 97.25 193 VAL A O 1
ATOM 1578 N N . PHE A 1 194 ? 0.917 -4.068 -2.054 1.00 96.88 194 PHE A N 1
ATOM 1579 C CA . PHE A 1 194 ? 0.601 -4.725 -3.326 1.00 96.88 194 PHE A CA 1
ATOM 1580 C C . PHE A 1 194 ? 0.190 -6.172 -3.108 1.00 96.88 194 PHE A C 1
ATOM 1582 O O . PHE A 1 194 ? 0.895 -6.927 -2.436 1.00 96.88 194 PHE A O 1
ATOM 1589 N N . GLN A 1 195 ? -0.936 -6.547 -3.713 1.00 95.19 195 GLN A N 1
ATOM 1590 C CA . GLN A 1 195 ? -1.477 -7.897 -3.663 1.00 95.19 195 GLN A CA 1
ATOM 1591 C C . GLN A 1 195 ? -1.036 -8.748 -4.852 1.00 95.19 195 GLN A C 1
ATOM 1593 O O . GLN A 1 195 ? -1.114 -8.323 -6.005 1.00 95.19 195 GLN A O 1
ATOM 1598 N N . PHE A 1 196 ? -0.696 -9.999 -4.556 1.00 92.88 196 PHE A N 1
ATOM 1599 C CA . PHE A 1 196 ? -0.397 -11.049 -5.519 1.00 92.88 196 PHE A CA 1
ATOM 1600 C C . PHE A 1 196 ? -1.225 -12.295 -5.214 1.00 92.88 196 PHE A C 1
ATOM 1602 O O . PHE A 1 196 ? -1.698 -12.487 -4.091 1.00 92.88 196 PHE A O 1
ATOM 1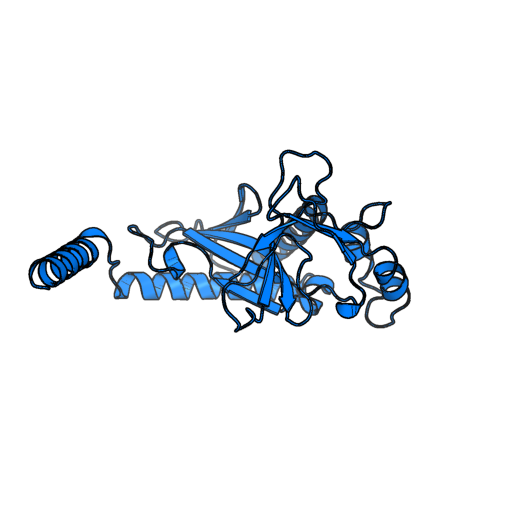609 N N . GLN A 1 197 ? -1.420 -13.133 -6.229 1.00 88.88 197 GLN A N 1
ATOM 1610 C CA . GLN A 1 197 ? -2.239 -14.336 -6.135 1.00 88.88 197 GLN A CA 1
ATOM 1611 C C . GLN A 1 197 ? -1.537 -15.538 -6.758 1.00 88.88 197 GLN A C 1
ATOM 1613 O O . GLN A 1 197 ? -0.696 -15.388 -7.643 1.00 88.88 197 GLN A O 1
ATOM 1618 N N . HIS A 1 198 ? -1.919 -16.732 -6.312 1.00 83.31 198 HIS A N 1
ATOM 1619 C CA . HIS A 1 198 ? -1.497 -17.989 -6.929 1.00 83.31 198 HIS A CA 1
ATOM 1620 C C . HIS A 1 198 ? -1.852 -18.008 -8.437 1.00 83.31 198 HIS A C 1
ATOM 1622 O O . HIS A 1 198 ? -2.941 -17.550 -8.790 1.00 83.31 198 HIS A O 1
ATOM 1628 N N . PRO A 1 199 ? -0.995 -18.547 -9.332 1.00 83.50 199 PRO A N 1
ATOM 1629 C CA . PRO A 1 199 ? 0.221 -19.331 -9.070 1.00 83.50 199 PRO A CA 1
ATOM 1630 C C . PRO A 1 199 ? 1.491 -18.524 -8.789 1.00 83.50 199 PRO A C 1
ATOM 1632 O O . PRO A 1 199 ? 2.523 -19.119 -8.486 1.00 83.50 199 PRO A O 1
ATOM 1635 N N . LEU A 1 200 ? 1.445 -17.190 -8.845 1.00 87.69 200 LEU A N 1
ATOM 1636 C CA . LEU A 1 200 ? 2.613 -16.369 -8.548 1.00 87.69 200 LEU A CA 1
ATOM 1637 C C . LEU A 1 200 ? 2.955 -16.465 -7.057 1.00 87.69 200 LEU A C 1
ATOM 1639 O O . LEU A 1 200 ? 2.204 -15.999 -6.198 1.00 87.69 200 LEU A O 1
ATOM 1643 N N . TRP A 1 201 ? 4.109 -17.050 -6.750 1.00 86.56 201 TRP A N 1
ATOM 1644 C CA . TRP A 1 201 ? 4.588 -17.244 -5.386 1.00 86.56 201 TRP A CA 1
ATOM 1645 C C . TRP A 1 201 ? 6.047 -16.789 -5.263 1.00 86.56 201 TRP A C 1
ATOM 1647 O O . TRP A 1 201 ? 6.829 -17.011 -6.192 1.00 86.56 201 TRP A O 1
ATOM 1657 N N . PRO A 1 202 ? 6.451 -16.143 -4.153 1.00 85.69 202 PRO A N 1
ATOM 1658 C CA . PRO A 1 202 ? 7.851 -15.811 -3.937 1.00 85.69 202 PRO A CA 1
ATOM 1659 C C . PRO A 1 202 ? 8.711 -17.079 -3.929 1.00 85.69 202 PRO A C 1
ATOM 1661 O O . PRO A 1 202 ? 8.345 -18.102 -3.351 1.00 85.69 202 PRO A O 1
ATOM 1664 N N . ASN A 1 203 ? 9.887 -16.991 -4.546 1.00 81.25 203 ASN A N 1
ATOM 1665 C CA . ASN A 1 203 ? 10.851 -18.086 -4.578 1.00 81.25 203 ASN A CA 1
ATOM 1666 C C . ASN A 1 203 ? 11.298 -18.511 -3.161 1.00 81.25 203 ASN A C 1
ATOM 1668 O O . ASN A 1 203 ? 11.060 -17.834 -2.156 1.00 81.25 203 ASN A O 1
ATOM 1672 N N . LEU A 1 204 ? 12.010 -19.636 -3.068 1.00 71.75 204 LEU A N 1
ATOM 1673 C CA . LEU A 1 204 ? 12.623 -20.093 -1.815 1.00 71.75 204 LEU A CA 1
ATOM 1674 C C . LEU A 1 204 ? 13.430 -18.963 -1.130 1.00 71.75 204 LEU A C 1
ATOM 1676 O O . LEU A 1 204 ? 14.051 -18.147 -1.817 1.00 71.75 204 LEU A O 1
ATOM 1680 N N . PRO A 1 205 ? 13.455 -18.887 0.217 1.00 71.81 205 PRO A N 1
ATOM 1681 C CA . PRO A 1 205 ? 13.095 -19.937 1.178 1.00 71.81 205 PRO A CA 1
ATOM 1682 C C . PRO A 1 205 ? 11.634 -19.921 1.661 1.00 71.81 205 PRO A C 1
ATOM 1684 O O . PRO A 1 205 ? 11.323 -20.610 2.630 1.00 71.81 205 PRO A O 1
ATOM 1687 N N . VAL A 1 206 ? 10.741 -19.149 1.036 1.00 76.62 206 VAL A N 1
ATOM 1688 C CA . VAL A 1 206 ? 9.336 -19.072 1.462 1.00 76.62 206 VAL A CA 1
ATOM 1689 C C . VAL A 1 206 ? 8.626 -20.388 1.149 1.00 76.62 206 VAL A C 1
ATOM 1691 O O . VAL A 1 206 ? 8.571 -20.807 -0.004 1.00 76.62 206 VAL A O 1
ATOM 1694 N N . ARG A 1 207 ? 8.075 -21.041 2.175 1.00 75.25 207 ARG A N 1
ATOM 1695 C CA . ARG A 1 207 ? 7.323 -22.297 2.044 1.00 75.25 207 ARG A CA 1
ATOM 1696 C C . ARG A 1 207 ? 5.854 -22.060 2.371 1.00 75.25 207 ARG A C 1
ATOM 1698 O O . ARG A 1 207 ? 5.548 -21.289 3.277 1.00 75.25 207 ARG A O 1
ATOM 1705 N N . GLN A 1 208 ? 4.966 -22.737 1.654 1.00 71.88 208 GLN A N 1
ATOM 1706 C CA . GLN A 1 208 ? 3.562 -22.840 2.042 1.00 71.88 208 GLN A CA 1
ATOM 1707 C C . GLN A 1 208 ? 3.415 -23.933 3.102 1.00 71.88 208 GLN A C 1
ATOM 1709 O O . GLN A 1 208 ? 4.037 -24.991 3.004 1.00 71.88 208 GLN A O 1
ATOM 1714 N N . TYR A 1 209 ? 2.638 -23.642 4.143 1.00 64.94 209 TYR A N 1
ATOM 1715 C CA . TYR A 1 209 ? 2.250 -24.620 5.151 1.00 64.94 209 TYR A CA 1
ATOM 1716 C C . TYR A 1 209 ? 0.951 -25.281 4.670 1.00 64.94 209 TYR A C 1
ATOM 1718 O O . TYR A 1 209 ? -0.042 -24.579 4.503 1.00 64.94 209 TYR A O 1
ATOM 1726 N N . ASN A 1 210 ? 0.982 -26.600 4.449 1.00 62.97 210 ASN A N 1
ATOM 1727 C CA . ASN A 1 210 ? -0.069 -27.450 3.855 1.00 62.97 210 ASN A CA 1
ATOM 1728 C C . ASN A 1 210 ? -0.221 -27.376 2.320 1.00 62.97 210 ASN A C 1
ATOM 1730 O O . ASN A 1 210 ? 0.241 -26.445 1.668 1.00 62.97 210 ASN A O 1
ATOM 1734 N N . ASN A 1 211 ? -0.876 -28.401 1.751 1.00 60.00 211 ASN A N 1
ATOM 1735 C CA . ASN A 1 211 ? -1.130 -28.560 0.308 1.00 60.00 211 ASN A CA 1
ATOM 1736 C C . ASN A 1 211 ? -2.212 -27.611 -0.242 1.00 60.00 211 ASN A C 1
ATOM 1738 O O . ASN A 1 211 ? -2.488 -27.636 -1.439 1.00 60.00 211 ASN A O 1
ATOM 1742 N N . GLU A 1 212 ? -2.841 -26.799 0.610 1.00 65.12 212 GLU A N 1
ATOM 1743 C CA . GLU A 1 212 ? -3.774 -25.762 0.178 1.00 65.12 212 GLU A CA 1
ATOM 1744 C C . GLU A 1 212 ? -3.006 -24.448 0.013 1.00 65.12 212 GLU A C 1
ATOM 1746 O O . GLU A 1 212 ? -2.650 -23.813 1.011 1.00 65.12 212 GLU A O 1
ATOM 1751 N N . PRO A 1 213 ? -2.707 -24.021 -1.226 1.00 63.75 213 PRO A N 1
ATOM 1752 C CA . PRO A 1 213 ? -1.978 -22.785 -1.427 1.00 63.75 213 PRO A CA 1
ATOM 1753 C C . PRO A 1 213 ? -2.811 -21.628 -0.878 1.00 63.75 213 PRO A C 1
ATOM 1755 O O . PRO A 1 213 ? -3.957 -21.422 -1.296 1.00 63.75 213 PRO A O 1
ATOM 1758 N N . LYS A 1 214 ? -2.224 -20.824 0.022 1.00 66.12 214 LYS A N 1
ATOM 1759 C CA . LYS A 1 214 ? -2.778 -19.497 0.312 1.00 66.12 214 LYS A CA 1
ATOM 1760 C C . LYS A 1 214 ? -2.964 -18.789 -1.027 1.00 66.12 214 LYS A C 1
ATOM 1762 O O . LYS A 1 214 ? -2.007 -18.599 -1.779 1.00 66.12 214 LYS A O 1
ATOM 1767 N N . LYS A 1 215 ? -4.210 -18.424 -1.331 1.00 79.69 215 LYS A N 1
ATOM 1768 C CA . LYS A 1 215 ? -4.572 -17.861 -2.639 1.00 79.69 215 LYS A CA 1
ATOM 1769 C C . LYS A 1 215 ? -3.958 -16.485 -2.866 1.00 79.69 215 LYS A C 1
ATOM 1771 O O . LYS A 1 215 ? -3.770 -16.107 -4.017 1.00 79.69 215 LYS A O 1
ATOM 1776 N N . THR A 1 216 ? -3.639 -15.774 -1.785 1.00 89.44 216 THR A N 1
ATOM 1777 C CA . THR A 1 216 ? -3.249 -14.367 -1.802 1.00 89.44 216 THR A CA 1
ATOM 1778 C C . THR A 1 216 ? -2.094 -14.113 -0.838 1.00 89.44 216 THR A C 1
ATOM 1780 O O . THR A 1 216 ? -2.035 -14.696 0.243 1.00 89.44 216 THR A O 1
ATOM 1783 N N . TRP A 1 217 ? -1.184 -13.226 -1.225 1.00 92.19 217 TRP A N 1
ATOM 1784 C CA . TRP A 1 217 ? -0.121 -12.703 -0.370 1.00 92.19 217 TRP A CA 1
ATOM 1785 C C . TRP A 1 217 ? 0.182 -11.253 -0.745 1.00 92.19 217 TRP A C 1
ATOM 1787 O O . TRP A 1 217 ? -0.125 -10.812 -1.857 1.00 92.19 217 TRP A O 1
ATOM 1797 N N . PHE A 1 218 ? 0.768 -10.506 0.187 1.00 95.19 218 PHE A N 1
ATOM 1798 C CA . PHE A 1 218 ? 1.069 -9.089 0.026 1.00 95.19 218 PHE A CA 1
ATOM 1799 C C . PHE A 1 218 ? 2.568 -8.814 0.133 1.00 95.19 218 PHE A C 1
ATOM 1801 O O . PHE A 1 218 ? 3.323 -9.551 0.778 1.00 95.19 218 PHE A O 1
ATOM 1808 N N . ILE A 1 219 ? 2.980 -7.688 -0.440 1.00 95.38 219 ILE A N 1
ATOM 1809 C CA . ILE A 1 219 ? 4.225 -7.019 -0.067 1.00 95.38 219 ILE A CA 1
ATOM 1810 C C . ILE A 1 219 ? 3.902 -5.718 0.665 1.00 95.38 219 ILE A C 1
ATOM 1812 O O . ILE A 1 219 ? 3.060 -4.934 0.229 1.00 95.38 219 ILE A O 1
ATOM 1816 N N . VAL A 1 220 ? 4.599 -5.492 1.773 1.00 95.31 220 VAL A N 1
ATOM 1817 C CA . VAL A 1 220 ? 4.363 -4.378 2.693 1.00 95.31 220 VAL A CA 1
ATOM 1818 C C . VAL A 1 220 ? 5.605 -3.483 2.731 1.00 95.31 220 VAL A C 1
ATOM 1820 O O . VAL A 1 220 ? 6.722 -4.015 2.840 1.00 95.31 220 VAL A O 1
ATOM 1823 N N . PRO A 1 221 ? 5.457 -2.145 2.685 1.00 93.56 221 PRO A N 1
ATOM 1824 C CA . PRO A 1 221 ? 6.564 -1.192 2.650 1.00 93.56 221 PRO A CA 1
ATOM 1825 C C . PRO A 1 221 ? 7.202 -1.003 4.036 1.00 93.56 221 PRO A C 1
ATOM 1827 O O . PRO A 1 221 ? 7.203 0.082 4.616 1.00 93.56 221 PRO A O 1
ATOM 1830 N N . LYS A 1 222 ? 7.713 -2.092 4.620 1.00 88.25 222 LYS A N 1
ATOM 1831 C CA . LYS A 1 222 ? 8.382 -2.065 5.921 1.00 88.25 222 LYS A CA 1
ATOM 1832 C C . LYS A 1 222 ? 9.874 -1.858 5.724 1.00 88.25 222 LYS A C 1
ATOM 1834 O O . LYS A 1 222 ? 10.583 -2.775 5.310 1.00 88.25 222 LYS A O 1
ATOM 1839 N N . LYS A 1 223 ? 10.337 -0.666 6.103 1.00 80.00 223 LYS A N 1
ATOM 1840 C CA . LYS A 1 223 ? 11.749 -0.294 6.077 1.00 80.00 223 LYS A CA 1
ATOM 1841 C C . LYS A 1 223 ? 12.611 -1.354 6.761 1.00 80.00 223 LYS A C 1
ATOM 1843 O O . LYS A 1 223 ? 12.494 -1.606 7.959 1.00 80.00 223 LYS A O 1
ATOM 1848 N N . LYS A 1 224 ? 13.523 -1.928 5.984 1.00 79.25 224 LYS A N 1
ATOM 1849 C CA . LYS A 1 224 ? 14.693 -2.638 6.498 1.00 79.25 224 LYS A CA 1
ATOM 1850 C C . LYS A 1 224 ? 15.737 -1.606 6.941 1.00 79.25 224 LYS A C 1
ATOM 1852 O O . LYS A 1 224 ? 15.779 -0.514 6.381 1.00 79.25 224 LYS A O 1
ATOM 1857 N N . ASN A 1 225 ? 16.603 -1.939 7.902 1.00 70.06 225 ASN A N 1
ATOM 1858 C CA . ASN A 1 225 ? 17.796 -1.141 8.242 1.00 70.06 225 ASN A CA 1
ATOM 1859 C C . ASN A 1 225 ? 18.837 -1.173 7.102 1.00 70.06 225 ASN A C 1
ATOM 1861 O O . ASN A 1 225 ? 19.949 -1.659 7.257 1.00 70.06 225 ASN A O 1
ATOM 1865 N N . ASP A 1 226 ? 18.424 -0.710 5.933 1.00 68.69 226 ASP A N 1
ATOM 1866 C CA . ASP A 1 226 ? 19.140 -0.630 4.674 1.00 68.69 226 ASP A CA 1
ATOM 1867 C C . ASP A 1 226 ? 18.670 0.669 3.994 1.00 68.69 226 ASP A C 1
ATOM 1869 O O . ASP A 1 226 ? 17.483 1.012 4.007 1.00 68.69 226 ASP A O 1
ATOM 1873 N N . GLN A 1 227 ? 19.619 1.424 3.448 1.00 71.25 227 GLN A N 1
ATOM 1874 C CA . GLN A 1 227 ? 19.375 2.703 2.788 1.00 71.25 227 GLN A CA 1
ATOM 1875 C C . GLN A 1 227 ? 18.668 2.559 1.431 1.00 71.25 227 GLN A C 1
ATOM 1877 O O . GLN A 1 227 ? 18.057 3.519 0.973 1.00 71.25 227 GLN A O 1
ATOM 1882 N N . SER A 1 228 ? 18.699 1.377 0.808 1.00 79.94 228 SER A N 1
ATOM 1883 C CA . SER A 1 228 ? 18.209 1.144 -0.553 1.00 79.94 228 SER A CA 1
ATOM 1884 C C . SER A 1 228 ? 16.696 1.331 -0.717 1.00 79.94 228 SER A C 1
ATOM 1886 O O . SER A 1 228 ? 16.243 1.701 -1.795 1.00 79.94 228 SER A O 1
ATOM 1888 N N . ARG A 1 229 ? 15.894 1.086 0.335 1.00 89.75 229 ARG A N 1
ATOM 1889 C CA . ARG A 1 229 ? 14.414 1.156 0.301 1.00 89.75 229 ARG A CA 1
ATOM 1890 C C . ARG A 1 229 ? 13.790 0.381 -0.883 1.00 89.75 229 ARG A C 1
ATOM 1892 O O . ARG A 1 229 ? 12.763 0.805 -1.412 1.00 89.75 229 ARG A O 1
ATOM 1899 N N . ILE A 1 230 ? 14.398 -0.730 -1.321 1.00 93.88 230 ILE A N 1
ATOM 1900 C CA . ILE A 1 230 ? 13.869 -1.619 -2.388 1.00 93.88 230 ILE A CA 1
ATOM 1901 C C . ILE A 1 230 ? 13.412 -2.990 -1.873 1.00 93.88 230 ILE A C 1
ATOM 1903 O O . ILE A 1 230 ? 12.925 -3.816 -2.645 1.00 93.88 230 ILE A O 1
ATOM 1907 N N . PHE A 1 231 ? 13.594 -3.255 -0.579 1.00 93.62 231 PHE A N 1
ATOM 1908 C CA . PHE A 1 231 ? 13.149 -4.488 0.056 1.00 93.62 231 PHE A CA 1
ATOM 1909 C C . PHE A 1 231 ? 11.748 -4.322 0.620 1.00 93.62 231 PHE A C 1
ATOM 1911 O O . PHE A 1 231 ? 11.494 -3.432 1.426 1.00 93.62 231 PHE A O 1
ATOM 1918 N N . TRP A 1 232 ? 10.872 -5.243 0.250 1.00 94.81 232 TRP A N 1
ATOM 1919 C CA . TRP A 1 232 ? 9.501 -5.294 0.718 1.00 94.81 232 TRP A CA 1
ATOM 1920 C C . TRP A 1 232 ? 9.300 -6.493 1.625 1.00 94.81 232 TRP A C 1
ATOM 1922 O O . TRP A 1 232 ? 9.766 -7.589 1.308 1.00 94.81 232 TRP A O 1
ATOM 1932 N N . ARG A 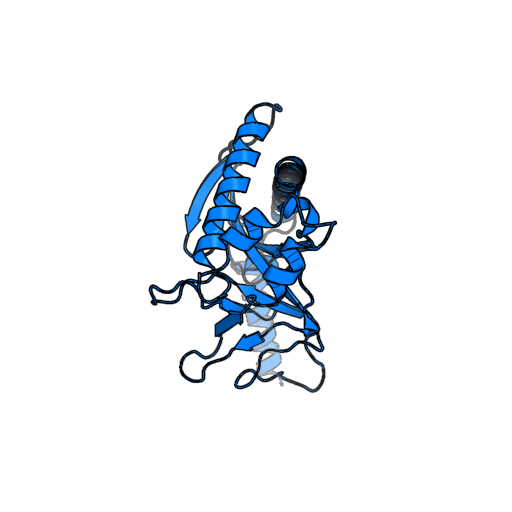1 233 ? 8.603 -6.305 2.746 1.00 94.06 233 ARG A N 1
ATOM 1933 C CA . ARG A 1 233 ? 8.286 -7.406 3.657 1.00 94.06 233 ARG A CA 1
ATOM 1934 C C . ARG A 1 233 ? 7.138 -8.224 3.076 1.00 94.06 233 ARG A C 1
ATOM 1936 O O . ARG A 1 233 ? 6.111 -7.660 2.717 1.00 94.06 233 ARG A O 1
ATOM 1943 N N . LEU A 1 234 ? 7.289 -9.539 3.048 1.00 93.12 234 LEU A N 1
ATOM 1944 C CA . LEU A 1 234 ? 6.207 -10.465 2.731 1.00 93.12 234 LEU A CA 1
ATOM 1945 C C . LEU A 1 234 ? 5.169 -10.484 3.858 1.00 93.12 234 LEU A C 1
ATOM 1947 O O . LEU A 1 234 ? 5.531 -10.557 5.034 1.00 93.12 234 LEU A O 1
ATOM 1951 N N . ALA A 1 235 ? 3.892 -10.468 3.496 1.00 91.44 235 ALA A N 1
ATOM 1952 C CA . ALA A 1 235 ? 2.785 -10.702 4.413 1.00 91.44 235 ALA A CA 1
ATOM 1953 C C . ALA A 1 235 ? 1.814 -11.726 3.819 1.00 91.44 235 ALA A C 1
ATOM 1955 O O . ALA A 1 235 ? 1.576 -11.761 2.611 1.00 91.44 235 ALA A O 1
ATOM 1956 N N . PHE A 1 236 ? 1.280 -12.580 4.686 1.00 88.31 236 PHE A N 1
ATOM 1957 C CA . PHE A 1 236 ? 0.402 -13.684 4.322 1.00 88.31 236 PHE A CA 1
ATOM 1958 C C . PHE A 1 236 ? -0.879 -13.566 5.148 1.00 88.31 236 PHE A C 1
ATOM 1960 O O . PHE A 1 236 ? -0.942 -14.233 6.187 1.00 88.31 236 PHE A O 1
ATOM 1967 N N . PRO A 1 237 ? -1.839 -12.719 4.729 1.00 80.31 237 PRO A N 1
ATOM 1968 C CA . PRO A 1 237 ? -3.145 -12.624 5.382 1.00 80.31 237 PRO A CA 1
ATOM 1969 C C . PRO A 1 237 ? -3.818 -13.999 5.464 1.00 80.31 237 PRO A C 1
ATOM 1971 O O . PRO A 1 237 ? -3.562 -14.862 4.585 1.00 80.31 237 PRO A O 1
#

InterPro domains:
  IPR046903 Mab-21-like, nucleotidyltransferase domain [PF03281] (64-236)

Secondary structure (DSSP, 8-state):
-HHHHHHHHHHHHHIIIII---HHHHHHHHHHHHHHHHHHHHHHHHH-HHHHHHEEEEEEESTTTTT---S-S-EEEEEEEE--SS-GGG-EEEE-TTSTTEEEEE-HHHHHHHHH-TTTTTTHHHHHHTB-TTSBBPHHHHHHHHHHHHHHHHHHHTTTT--S-EEEEEETTEEEEEETTSSS-EEEEEEEEEEEETT--PPTT---SSSS--SEEEEE----SSTT---EEEE--

pLDDT: mean 82.6, std 12.44, range [49.25, 97.62]

Foldseek 3Di:
DVVVVVVVVVVVVCCVPQADDDPPVQVVVVVVVVVVVVLLLVLLLVQAVQSVVFFDDKDWDDCVVVSNGRDDQQETEIAGEGADPFDLVPWDWDDDPVDPQKTKIFCPPRLVVLCVDPVRVVPSVLVVQQADPRRIGFLVSVLVSVVVSSVVSVVVVVVVPDDWDWDWDDDFQWIWTWGPRDVVIHIYTYWYKYKDAPPDDHDPPDDDDDPDDLGMKIWTQGDDPDPRRRMTGIGRD